Protein AF-A0A9E7THU2-F1 (afdb_monomer_lite)

Secondary structure (DSSP, 8-state):
--PPPPTTTSSS----GGGS-S-GGGGG---TT-------TTS---SPPPPPPTTTS-EEHHHHHHHHHHHHHHH-GGGGGS-GGGG-EEEESSB---SSPPEE-TT-EEEEESS--HHHHHHHHHH-TTEEEEEE--S--SEE-TTS-EE--EEEEE--EEEEEEEETTEEEEEEEETTTS------SS-HHHHHHHHHHHHH--SEEEETT-TTTHHHHHHHHHT-SEEEEEESBHHHHHHHHHHHHHHTTTTT--EEEE-S-HHHHHTS-B--TTS--EEEEEEEETTEEEEEEES-GGGHHHHS-GGGTTS-EEE---S-TT-HHHHHHHHHHHHHHHS-EEE--

InterPro domains:
  IPR029063 S-adenosyl-L-methionine-dependent methyltransferase superfamily [G3DSA:3.40.50.150] (182-323)
  IPR029063 S-adenosyl-L-methionine-dependent methyltransferase superfamily [SSF53335] (195-258)

Radius of gyration: 21.34 Å; chains: 1; bounding box: 50×46×57 Å

Foldseek 3Di:
DDQDQDPFFRHRLFAAPVPCDPDNQVQFDDDPQADDDDDDQQFQDDDDQDAARPVARWHFPLSLLNVLQVLLCVVPVVSNGGGSPQSADWQFAQFDDDPDGTTAHFLGTEGEHCSDDLVSQACSVVVRRRHQFYWNCPVDFAQQDPVRDHAFTDTSDHAQWGWYWDDADSDIAIQTARRRHAGDDHDDPHDVLLVVLLCVCVVAVAQEEEALQQQLNPNQVSNLLSPHAHYEAEHQFLRRLQRVLSRCVSHVVSSQWPDKAAPDHSVVSVVRRGADPPDDKDFGIWIDHPRHIYTGINHNSVCVLVVQDPVRLQEYEYEDQDPPVVPVVVVVVVQVVSCVSRVYHYDYD

Sequence (349 aa):
MDNISCPVCGGDCIRATDIIPDNPIKIFSPCSRCHADIRDKSLPPSGDVPQPCPGCGRRFIDDVMAHCHSIISEENGSFSAMPVSAVGMPLLSPGIFMLRPPFLGHDSVVLLSKAVSRHIAERIYSEVPEIKGVILDRGILPGIGPNGGAAGNELISGCDVRGDIFPVQKKKFIIYKQQSLCHIEYPKGSNPKIETVRKKILRNNPEIFVDAFCGCGTLGIAASLTGAENVILNDAWYSSAWWSAVNLYANRTLLGIDEVVFRSDLKKLSETPVMHHGDSSVVVAEAFGADRAVQVIHGDYRSLPGIIPDGKKTSPIAVFDVFDKENTARTDELIRWWDGETGGDSFIP

pLDDT: mean 91.85, std 7.46, range [45.91, 98.75]

Organism: NCBI:txid33865

Structure (mmCIF, N/CA/C/O backbone):
data_AF-A0A9E7THU2-F1
#
_entry.id   AF-A0A9E7THU2-F1
#
loop_
_atom_site.group_PDB
_atom_site.id
_atom_site.type_symbol
_atom_site.label_atom_id
_atom_site.label_alt_id
_atom_site.label_comp_id
_atom_site.label_asym_id
_atom_site.label_entity_id
_atom_site.label_seq_id
_atom_site.pdbx_PDB_ins_code
_atom_site.Cartn_x
_atom_site.Cartn_y
_atom_site.Cartn_z
_atom_site.occupancy
_atom_site.B_iso_or_equiv
_atom_site.auth_seq_id
_atom_site.auth_comp_id
_atom_site.auth_asym_id
_atom_site.auth_atom_id
_atom_site.pdbx_PDB_model_num
ATOM 1 N N . MET A 1 1 ? -14.981 -20.191 -0.774 1.00 45.91 1 MET A N 1
ATOM 2 C CA . MET A 1 1 ? -14.508 -18.875 -0.306 1.00 45.91 1 MET A CA 1
ATOM 3 C C . MET A 1 1 ? -14.467 -17.996 -1.529 1.00 45.91 1 MET A C 1
ATOM 5 O O . MET A 1 1 ? -13.656 -18.265 -2.406 1.00 45.91 1 MET A O 1
ATOM 9 N N . ASP A 1 2 ? -15.383 -17.040 -1.627 1.00 55.44 2 ASP A N 1
ATOM 10 C CA . ASP A 1 2 ? -15.451 -16.148 -2.783 1.00 55.44 2 ASP A CA 1
ATOM 11 C C . ASP A 1 2 ? -14.290 -15.165 -2.688 1.00 55.44 2 ASP A C 1
ATOM 13 O O . ASP A 1 2 ? -14.280 -14.308 -1.806 1.00 55.44 2 ASP A O 1
ATOM 17 N N . ASN A 1 3 ? -13.264 -15.350 -3.520 1.00 68.25 3 ASN A N 1
ATOM 18 C CA . ASN A 1 3 ? -12.136 -14.428 -3.608 1.00 68.25 3 ASN A CA 1
ATOM 19 C C . ASN A 1 3 ? -12.622 -13.076 -4.142 1.00 68.25 3 ASN A C 1
ATOM 21 O O . ASN A 1 3 ? -13.379 -13.021 -5.110 1.00 68.25 3 ASN A O 1
ATOM 25 N N . ILE A 1 4 ? -12.146 -11.981 -3.546 1.00 84.69 4 ILE A N 1
ATOM 26 C CA . ILE A 1 4 ? -12.335 -10.645 -4.118 1.00 84.69 4 ILE A CA 1
ATOM 27 C C . ILE A 1 4 ? -11.438 -10.532 -5.353 1.00 84.69 4 ILE A C 1
ATOM 29 O O . ILE A 1 4 ? -10.211 -10.579 -5.235 1.00 84.69 4 ILE A O 1
ATOM 33 N N . SER A 1 5 ? -12.041 -10.353 -6.530 1.00 91.00 5 SER A N 1
ATOM 34 C CA . SER A 1 5 ? -11.305 -10.023 -7.752 1.00 91.00 5 SER A CA 1
ATOM 35 C C . SER A 1 5 ? -10.612 -8.671 -7.600 1.00 91.00 5 SER A C 1
ATOM 37 O O . SER A 1 5 ? -11.201 -7.719 -7.083 1.00 91.00 5 SER A O 1
ATOM 39 N N . CYS A 1 6 ? -9.381 -8.555 -8.092 1.00 93.94 6 CYS A N 1
ATOM 40 C CA . CYS A 1 6 ? -8.651 -7.294 -8.099 1.00 93.94 6 CYS A CA 1
ATOM 41 C C . CYS A 1 6 ? -9.459 -6.211 -8.837 1.00 93.94 6 CYS A C 1
ATOM 43 O O . CYS A 1 6 ? -9.703 -6.372 -10.032 1.00 93.94 6 CYS A O 1
ATOM 45 N N . PRO A 1 7 ? -9.817 -5.083 -8.197 1.00 93.00 7 PRO A N 1
ATOM 46 C CA . PRO A 1 7 ? -10.609 -4.041 -8.853 1.00 93.00 7 PRO A CA 1
ATOM 47 C C . PRO A 1 7 ? -9.825 -3.284 -9.938 1.00 93.00 7 PRO A C 1
ATOM 49 O O . PRO A 1 7 ? -10.416 -2.525 -10.696 1.00 93.00 7 PRO A O 1
ATOM 52 N N . VAL A 1 8 ? -8.503 -3.483 -10.011 1.00 95.19 8 VAL A N 1
ATOM 53 C CA . VAL A 1 8 ? -7.619 -2.828 -10.984 1.00 95.19 8 VAL A CA 1
ATOM 54 C C . VAL A 1 8 ? -7.467 -3.657 -12.261 1.00 95.19 8 VAL A C 1
ATOM 56 O O . VAL A 1 8 ? -7.629 -3.128 -13.353 1.00 95.19 8 VAL A O 1
ATOM 59 N N . CYS A 1 9 ? -7.174 -4.958 -12.144 1.00 94.50 9 CYS A N 1
ATOM 60 C CA . CYS A 1 9 ? -6.899 -5.821 -13.304 1.00 94.50 9 CYS A CA 1
ATOM 61 C C . CYS A 1 9 ? -7.873 -6.992 -13.486 1.00 94.50 9 CYS A C 1
ATOM 63 O O . CYS A 1 9 ? -7.704 -7.785 -14.405 1.00 94.50 9 CYS A O 1
ATOM 65 N N . GLY A 1 10 ? -8.844 -7.166 -12.588 1.00 93.31 10 GLY A N 1
ATOM 66 C CA . GLY A 1 10 ? -9.786 -8.289 -12.598 1.00 93.31 10 GLY A CA 1
ATOM 67 C C . GLY A 1 10 ? -9.211 -9.642 -12.155 1.00 93.31 10 GLY A C 1
ATOM 68 O O . GLY A 1 10 ? -9.977 -10.584 -11.994 1.00 93.31 10 GLY A O 1
ATOM 69 N N . GLY A 1 11 ? -7.895 -9.759 -11.937 1.00 91.31 11 GLY A N 1
ATOM 70 C CA . GLY A 1 11 ? -7.236 -11.014 -11.541 1.00 91.31 11 GLY A CA 1
ATOM 71 C C . GLY A 1 11 ? -7.143 -11.260 -10.026 1.00 91.31 11 GLY A C 1
ATOM 72 O O . GLY A 1 11 ? -7.681 -10.510 -9.215 1.00 91.31 11 GLY A O 1
ATOM 73 N N . ASP A 1 12 ? -6.355 -12.261 -9.624 1.00 90.38 12 ASP A N 1
ATOM 74 C CA . ASP A 1 12 ? -6.238 -12.738 -8.229 1.00 90.38 12 ASP A CA 1
ATOM 75 C C . ASP A 1 12 ? -5.104 -12.062 -7.428 1.00 90.38 12 ASP A C 1
ATOM 77 O O . ASP A 1 12 ? -4.291 -12.713 -6.756 1.00 90.38 12 ASP A O 1
ATOM 81 N N . CYS A 1 13 ? -5.002 -10.732 -7.530 1.00 91.00 13 CYS A N 1
ATOM 82 C CA . CYS A 1 13 ? -3.949 -9.963 -6.848 1.00 91.00 13 CYS A CA 1
ATOM 83 C C . CYS A 1 13 ? -4.136 -9.889 -5.328 1.00 91.00 13 CYS A C 1
ATOM 85 O O . CYS A 1 13 ? -3.152 -9.703 -4.611 1.00 91.00 13 CYS A O 1
ATOM 87 N N . ILE A 1 14 ? -5.379 -9.995 -4.857 1.00 91.81 14 ILE A N 1
ATOM 88 C CA . ILE A 1 14 ? -5.748 -9.940 -3.443 1.00 91.81 14 ILE A CA 1
ATOM 89 C C . ILE A 1 14 ? -5.921 -11.375 -2.968 1.00 91.81 14 ILE A C 1
ATOM 91 O O . ILE A 1 14 ? -6.694 -12.139 -3.540 1.00 91.81 14 ILE A O 1
ATOM 95 N N . ARG A 1 15 ? -5.189 -11.755 -1.927 1.00 86.25 15 ARG A N 1
ATOM 96 C CA . ARG A 1 15 ? -5.216 -13.105 -1.372 1.00 86.25 15 ARG A CA 1
ATOM 97 C C . ARG A 1 15 ? -5.320 -13.032 0.144 1.00 86.25 15 ARG A C 1
ATOM 99 O O . ARG A 1 15 ? -4.870 -12.066 0.759 1.00 86.25 15 ARG A O 1
ATOM 106 N N . ALA A 1 16 ? -5.941 -14.042 0.738 1.00 83.19 16 ALA A N 1
ATOM 107 C CA . ALA A 1 16 ? -6.045 -14.136 2.185 1.00 83.19 16 ALA A CA 1
ATOM 108 C C . ALA A 1 16 ? -4.668 -14.400 2.823 1.00 83.19 16 ALA A C 1
ATOM 110 O O . ALA A 1 16 ? -3.725 -14.839 2.169 1.00 83.19 16 ALA A O 1
ATOM 111 N N . THR A 1 17 ? -4.511 -14.077 4.101 1.00 80.19 17 THR A N 1
ATOM 112 C CA . THR A 1 17 ? -3.212 -14.164 4.786 1.00 80.19 17 THR A CA 1
ATOM 113 C C . THR A 1 17 ? -2.686 -15.566 5.041 1.00 80.19 17 THR A C 1
ATOM 115 O O . THR A 1 17 ? -1.494 -15.724 5.300 1.00 80.19 17 THR A O 1
ATOM 118 N N . ASP A 1 18 ? -3.536 -16.579 4.942 1.00 73.31 18 ASP A N 1
ATOM 119 C CA . ASP A 1 18 ? -3.180 -17.995 5.029 1.00 73.31 18 ASP A CA 1
ATOM 120 C C . ASP A 1 18 ? -2.165 -18.429 3.959 1.00 73.31 18 ASP A C 1
ATOM 122 O O . ASP A 1 18 ? -1.444 -19.407 4.149 1.00 73.31 18 ASP A O 1
ATOM 126 N N . ILE A 1 19 ? -2.041 -17.668 2.869 1.00 73.75 19 ILE A N 1
ATOM 127 C CA . ILE A 1 19 ? -1.053 -17.917 1.816 1.00 73.75 19 ILE A CA 1
ATOM 128 C C . ILE A 1 19 ? 0.302 -17.230 2.048 1.00 73.75 19 ILE A C 1
ATOM 130 O O . ILE A 1 19 ? 1.223 -17.427 1.250 1.00 73.75 19 ILE A O 1
ATOM 134 N N . ILE A 1 20 ? 0.451 -16.405 3.095 1.00 80.44 20 ILE A N 1
ATOM 135 C CA . ILE A 1 20 ? 1.745 -15.790 3.415 1.00 80.44 20 ILE A CA 1
ATOM 136 C C . ILE A 1 20 ? 2.677 -16.898 3.917 1.00 80.44 20 ILE A C 1
ATOM 138 O O . ILE A 1 20 ? 2.416 -17.482 4.969 1.00 80.44 20 ILE A O 1
ATOM 142 N N . PRO A 1 21 ? 3.796 -17.181 3.230 1.00 82.62 21 PRO A N 1
ATOM 143 C CA . PRO A 1 21 ? 4.702 -18.229 3.673 1.00 82.62 21 PRO A CA 1
ATOM 144 C C . PRO A 1 21 ? 5.367 -17.849 5.001 1.00 82.62 21 PRO A C 1
ATOM 146 O O . PRO A 1 21 ? 5.664 -16.678 5.255 1.00 82.62 21 PRO A O 1
ATOM 149 N N . ASP A 1 22 ? 5.717 -18.854 5.807 1.00 85.00 22 ASP A N 1
ATOM 150 C CA . ASP A 1 22 ? 6.419 -18.663 7.086 1.00 85.00 22 ASP A CA 1
ATOM 151 C C . ASP A 1 22 ? 7.675 -17.800 6.947 1.00 85.00 22 ASP A C 1
ATOM 153 O O . ASP A 1 22 ? 7.985 -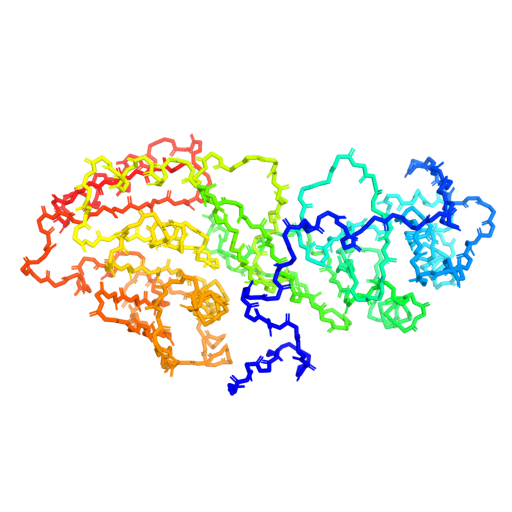16.986 7.821 1.00 85.00 22 ASP A O 1
ATOM 157 N N . ASN A 1 23 ? 8.380 -17.938 5.824 1.00 88.00 23 ASN A N 1
ATOM 158 C CA . ASN A 1 23 ? 9.508 -17.093 5.467 1.00 88.00 23 ASN A CA 1
ATOM 159 C C . ASN A 1 23 ? 9.249 -16.363 4.133 1.00 88.00 23 ASN A C 1
ATOM 161 O O . ASN A 1 23 ? 9.628 -16.882 3.078 1.00 88.00 23 ASN A O 1
ATOM 165 N N . PRO A 1 24 ? 8.663 -15.149 4.167 1.00 88.62 24 PRO A N 1
ATOM 166 C CA . PRO A 1 24 ? 8.381 -14.347 2.974 1.00 88.62 24 PRO A CA 1
ATOM 167 C C . PRO A 1 24 ? 9.620 -13.998 2.145 1.00 88.62 24 PRO A C 1
ATOM 169 O O . PRO A 1 24 ? 9.528 -13.877 0.929 1.00 88.62 24 PRO A O 1
ATOM 172 N N . ILE A 1 25 ? 10.806 -13.935 2.757 1.00 88.88 25 ILE A N 1
ATOM 173 C CA . ILE A 1 25 ? 12.063 -13.635 2.049 1.00 88.88 25 ILE A CA 1
ATOM 174 C C . ILE A 1 25 ? 12.380 -14.714 0.992 1.00 88.88 25 ILE A C 1
ATOM 176 O O . ILE A 1 25 ? 13.033 -14.436 -0.018 1.00 88.88 25 ILE A O 1
ATOM 180 N N . LYS A 1 26 ? 11.871 -15.946 1.157 1.00 91.19 26 LYS A N 1
ATOM 181 C CA . LYS A 1 26 ? 12.043 -17.030 0.171 1.00 91.19 26 LYS A CA 1
ATOM 182 C C . LYS A 1 26 ? 11.367 -16.756 -1.175 1.00 91.19 26 LYS A C 1
ATOM 184 O O . LYS A 1 26 ? 11.795 -17.330 -2.180 1.00 91.19 26 LYS A O 1
ATOM 189 N N . ILE A 1 27 ? 10.374 -15.863 -1.213 1.00 92.06 27 ILE A N 1
ATOM 190 C CA . ILE A 1 27 ? 9.712 -15.429 -2.454 1.00 92.06 27 ILE A CA 1
ATOM 191 C C . ILE A 1 27 ? 10.747 -14.844 -3.425 1.00 92.06 27 ILE A C 1
ATOM 193 O O . ILE A 1 27 ? 10.713 -15.155 -4.611 1.00 92.06 27 ILE A O 1
ATOM 197 N N . PHE A 1 28 ? 11.727 -14.109 -2.895 1.00 95.12 28 PHE A N 1
ATOM 198 C CA . PHE A 1 28 ? 12.763 -13.417 -3.666 1.00 95.12 28 PHE A CA 1
ATOM 199 C C . PHE A 1 28 ? 14.148 -14.070 -3.598 1.00 95.12 28 PHE A C 1
ATOM 201 O O . PHE A 1 28 ? 15.148 -13.475 -4.002 1.00 95.12 28 PHE A O 1
ATOM 208 N N . SER A 1 29 ? 14.246 -15.270 -3.026 1.00 94.25 29 SER A N 1
ATOM 209 C CA . SER A 1 29 ? 15.539 -15.932 -2.847 1.00 94.25 29 SER A CA 1
ATOM 210 C C . SER A 1 29 ? 16.034 -16.574 -4.151 1.00 94.25 29 SER A C 1
ATOM 212 O O . SER A 1 29 ? 15.226 -17.114 -4.911 1.00 94.25 29 SER A O 1
ATOM 214 N N . PRO A 1 30 ? 17.348 -16.571 -4.419 1.00 9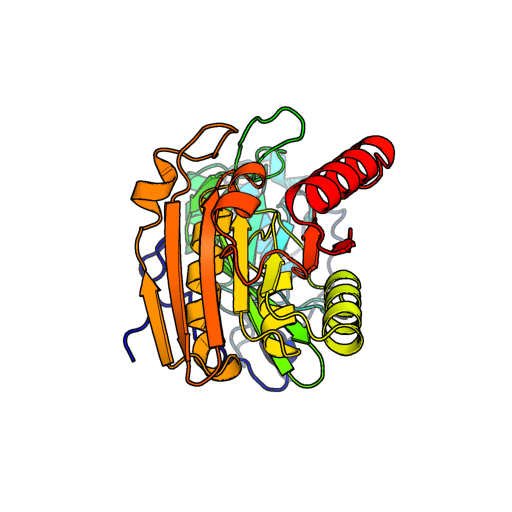5.75 30 PRO A N 1
ATOM 215 C CA . PRO A 1 30 ? 17.908 -17.317 -5.540 1.00 95.75 30 PRO A CA 1
ATOM 216 C C . PRO A 1 30 ? 17.778 -18.832 -5.337 1.00 95.75 30 PRO A C 1
ATOM 218 O O . PRO A 1 30 ? 17.762 -19.321 -4.205 1.00 95.75 30 PRO A O 1
ATOM 221 N N . CYS A 1 31 ? 17.750 -19.583 -6.439 1.00 95.69 31 CYS A N 1
ATOM 222 C CA . CYS A 1 31 ? 18.082 -21.009 -6.420 1.00 95.69 31 CYS A CA 1
ATOM 223 C C . CYS A 1 31 ? 19.597 -21.203 -6.618 1.00 95.69 31 CYS A C 1
ATOM 225 O O . CYS A 1 31 ? 20.319 -20.249 -6.897 1.00 95.69 31 CYS A O 1
ATOM 227 N N . SER A 1 32 ? 20.091 -22.439 -6.534 1.00 95.62 32 SER A N 1
ATOM 228 C CA . SER A 1 32 ? 21.519 -22.750 -6.724 1.00 95.62 32 SER A CA 1
ATOM 229 C C . SER A 1 32 ? 22.065 -22.437 -8.125 1.00 95.62 32 SER A C 1
ATOM 231 O O . SER A 1 32 ? 23.276 -22.413 -8.306 1.00 95.62 32 SER A O 1
ATOM 233 N N . ARG A 1 33 ? 21.186 -22.206 -9.110 1.00 95.75 33 ARG A N 1
ATOM 234 C CA . ARG A 1 33 ? 21.525 -21.862 -10.504 1.00 95.75 33 ARG A CA 1
ATOM 235 C C . ARG A 1 33 ? 21.324 -20.378 -10.828 1.00 95.75 33 ARG A C 1
ATOM 237 O O . ARG A 1 33 ? 21.415 -19.987 -11.988 1.00 95.75 33 ARG A O 1
ATOM 244 N N . CYS A 1 34 ? 20.943 -19.569 -9.844 1.00 95.94 34 CYS A N 1
ATOM 245 C CA . CYS A 1 34 ? 20.807 -18.131 -10.026 1.00 95.94 34 CYS A CA 1
ATOM 246 C C . CYS A 1 34 ? 22.185 -17.469 -9.966 1.00 95.94 34 CYS A C 1
ATOM 248 O O . CYS A 1 34 ? 22.975 -17.763 -9.070 1.00 95.94 34 CYS A O 1
ATOM 250 N N . HIS A 1 35 ? 22.424 -16.528 -10.873 1.00 90.19 35 HIS A N 1
ATOM 251 C CA . HIS A 1 35 ? 23.624 -15.699 -10.906 1.00 90.19 35 HIS A CA 1
ATOM 252 C C . HIS A 1 35 ? 23.212 -14.234 -10.761 1.00 90.19 35 HIS A C 1
ATOM 254 O O . HIS A 1 35 ? 22.182 -13.835 -11.300 1.00 90.19 35 HIS A O 1
ATOM 260 N N . ALA A 1 36 ? 23.968 -13.471 -9.973 1.00 90.50 36 ALA A N 1
ATOM 261 C CA . ALA A 1 36 ? 23.762 -12.040 -9.794 1.00 90.50 36 ALA A CA 1
ATOM 262 C C . ALA A 1 36 ? 25.028 -11.310 -10.215 1.00 90.50 36 ALA A C 1
ATOM 264 O O . ALA A 1 36 ? 26.062 -11.468 -9.564 1.00 90.50 36 ALA A O 1
ATOM 265 N N . ASP A 1 37 ? 24.896 -10.472 -11.235 1.00 85.44 37 ASP A N 1
ATOM 266 C CA . ASP A 1 37 ? 25.910 -9.499 -11.601 1.00 85.44 37 ASP A CA 1
ATOM 267 C C . ASP A 1 37 ? 25.457 -8.136 -11.079 1.00 85.44 37 ASP A C 1
ATOM 269 O O . ASP A 1 37 ? 24.472 -7.557 -11.536 1.00 85.44 37 ASP A O 1
ATOM 273 N N . ILE A 1 38 ? 26.142 -7.649 -10.041 1.00 90.12 38 ILE A N 1
ATOM 274 C CA . ILE A 1 38 ? 25.840 -6.343 -9.451 1.00 90.12 38 ILE A CA 1
ATOM 275 C C . ILE A 1 38 ? 26.261 -5.271 -10.449 1.00 90.12 38 ILE A C 1
ATOM 277 O O . ILE A 1 38 ? 27.438 -5.176 -10.802 1.00 90.12 38 ILE A O 1
ATOM 281 N N . ARG A 1 39 ? 25.302 -4.450 -10.881 1.00 89.94 39 ARG A N 1
ATOM 282 C CA . ARG A 1 39 ? 25.546 -3.369 -11.839 1.00 89.94 39 ARG A CA 1
ATOM 283 C C . ARG A 1 39 ? 25.754 -2.055 -11.097 1.00 89.94 39 ARG A C 1
ATOM 285 O O . ARG A 1 39 ? 25.085 -1.778 -10.099 1.00 89.94 39 ARG A O 1
ATOM 292 N N . ASP A 1 40 ? 26.651 -1.214 -11.607 1.00 91.88 40 ASP A N 1
ATOM 293 C CA . ASP A 1 40 ? 26.749 0.166 -11.138 1.00 91.88 40 ASP A CA 1
ATOM 294 C C . ASP A 1 40 ? 25.529 0.959 -11.626 1.00 91.88 40 ASP A C 1
ATOM 296 O O . ASP A 1 40 ? 25.385 1.274 -12.805 1.00 91.88 40 ASP A O 1
ATOM 300 N N . LYS A 1 41 ? 24.631 1.284 -10.693 1.00 91.31 41 LYS A N 1
ATOM 301 C CA . LYS A 1 41 ? 23.347 1.952 -10.967 1.00 91.31 41 LYS A CA 1
ATOM 302 C C . LYS A 1 41 ? 23.501 3.416 -11.367 1.00 91.31 41 LYS A C 1
ATOM 304 O O . LYS A 1 41 ? 22.502 4.039 -11.739 1.00 91.31 41 LYS A O 1
ATOM 309 N N . SER A 1 42 ? 24.711 3.963 -11.244 1.00 94.81 42 SER A N 1
ATOM 310 C CA . SER A 1 42 ? 25.071 5.317 -11.666 1.00 94.81 42 SER A CA 1
ATOM 311 C C . SER A 1 42 ? 25.556 5.391 -13.115 1.00 94.81 42 SER A C 1
ATOM 313 O O . SER A 1 42 ? 25.745 6.489 -13.633 1.00 94.81 42 SER A O 1
ATOM 315 N N . LEU A 1 43 ? 25.703 4.244 -13.784 1.00 95.00 43 LEU A N 1
ATOM 316 C CA . LEU A 1 43 ? 26.120 4.146 -15.178 1.00 95.00 43 LEU A CA 1
ATOM 317 C C . LEU A 1 43 ? 24.999 3.549 -16.044 1.00 95.00 43 LEU A C 1
ATOM 319 O O . LEU A 1 43 ? 24.107 2.868 -15.518 1.00 95.00 43 LEU A O 1
ATOM 323 N N . PRO A 1 44 ? 25.010 3.802 -17.365 1.00 94.50 44 PRO A N 1
ATOM 324 C CA . PRO A 1 44 ? 24.208 3.031 -18.306 1.00 94.50 44 PRO A CA 1
ATOM 325 C C . PRO A 1 44 ? 24.528 1.534 -18.199 1.00 94.50 44 PRO A C 1
ATOM 327 O O . PRO A 1 44 ? 25.676 1.174 -17.905 1.00 94.50 44 PRO A O 1
ATOM 330 N N . PRO A 1 45 ? 23.551 0.642 -18.433 1.00 92.56 45 PRO A N 1
ATOM 331 C CA . PRO A 1 45 ? 23.814 -0.788 -18.420 1.00 92.56 45 PRO A CA 1
ATOM 332 C C . PRO A 1 45 ? 24.800 -1.156 -19.536 1.00 92.56 45 PRO A C 1
ATOM 334 O O . PRO A 1 45 ? 24.695 -0.682 -20.665 1.00 92.56 45 PRO A O 1
ATOM 337 N N . SER A 1 46 ? 25.763 -2.018 -19.215 1.00 86.62 46 SER A N 1
ATOM 338 C CA . SER A 1 46 ? 26.703 -2.598 -20.174 1.00 86.62 46 SER A CA 1
ATOM 339 C C . SER A 1 46 ? 26.453 -4.095 -20.354 1.00 86.62 46 SER A C 1
ATOM 341 O O . SER A 1 46 ? 26.021 -4.785 -19.427 1.00 86.62 46 SER A O 1
ATOM 343 N N . GLY A 1 47 ? 26.747 -4.601 -21.552 1.00 84.44 47 GLY A N 1
ATOM 344 C CA . GLY A 1 47 ? 26.517 -6.000 -21.912 1.00 84.44 47 GLY A CA 1
ATOM 345 C C . GLY A 1 47 ? 25.039 -6.354 -22.090 1.00 84.44 47 GLY A C 1
ATOM 346 O O . GLY A 1 47 ? 24.151 -5.521 -21.910 1.00 84.44 47 GLY A O 1
ATOM 347 N N . ASP A 1 48 ? 24.794 -7.609 -22.451 1.00 85.25 48 ASP A N 1
ATOM 348 C CA . ASP A 1 48 ? 23.444 -8.104 -22.704 1.00 85.25 48 ASP A CA 1
ATOM 349 C C . ASP A 1 48 ? 22.655 -8.293 -21.403 1.00 85.25 48 ASP A C 1
ATOM 351 O O . ASP A 1 48 ? 23.212 -8.537 -20.326 1.00 85.25 48 ASP A O 1
ATOM 355 N N . VAL A 1 49 ? 21.329 -8.209 -21.518 1.00 85.62 49 VAL A N 1
ATOM 356 C CA . VAL A 1 49 ? 20.399 -8.537 -20.436 1.00 85.62 49 VAL A CA 1
ATOM 357 C C . VAL A 1 49 ? 20.303 -10.063 -20.321 1.00 85.62 49 VAL A C 1
ATOM 359 O O . VAL A 1 49 ? 19.851 -10.721 -21.265 1.00 85.62 49 VAL A O 1
ATOM 362 N N . PRO A 1 50 ? 20.681 -10.662 -19.177 1.00 87.12 50 PRO A N 1
ATOM 363 C CA . PRO A 1 50 ? 20.592 -12.102 -18.994 1.00 87.12 50 PRO A CA 1
ATOM 364 C C . PRO A 1 50 ? 19.156 -12.628 -19.100 1.00 87.12 50 PRO A C 1
ATOM 366 O O . PRO A 1 50 ? 18.187 -12.028 -18.616 1.00 87.12 50 PRO A O 1
ATOM 369 N N . GLN A 1 51 ? 19.019 -13.821 -19.676 1.00 90.94 51 GLN A N 1
ATOM 370 C CA . GLN A 1 51 ? 17.760 -14.561 -19.645 1.00 90.94 51 GLN A CA 1
ATOM 371 C C . GLN A 1 51 ? 17.405 -14.975 -18.203 1.00 90.94 51 GLN A C 1
ATOM 373 O O . GLN A 1 51 ? 18.307 -15.139 -17.374 1.00 90.94 51 GLN A O 1
ATOM 378 N N . PRO A 1 52 ? 16.111 -15.160 -17.874 1.00 94.06 52 PRO A N 1
ATOM 379 C CA . PRO A 1 52 ? 15.711 -15.634 -16.553 1.00 94.06 52 PRO A CA 1
ATOM 380 C C . PRO A 1 52 ? 16.379 -16.969 -16.202 1.00 94.06 52 PRO A C 1
ATOM 382 O O . PRO A 1 52 ? 16.666 -17.792 -17.074 1.00 94.06 52 PRO A O 1
ATOM 385 N N . CYS A 1 53 ? 16.619 -17.209 -14.909 1.00 95.81 53 CYS A N 1
ATOM 386 C CA . CYS A 1 53 ? 17.300 -18.416 -14.453 1.00 95.81 53 CYS A CA 1
ATOM 387 C C . CYS A 1 53 ? 16.573 -19.681 -14.951 1.00 95.81 53 CYS A C 1
ATOM 389 O O . CYS A 1 53 ? 15.407 -19.880 -14.608 1.00 95.81 53 CYS A O 1
ATOM 391 N N . PRO A 1 54 ? 17.249 -20.616 -15.643 1.00 93.69 54 PRO A N 1
ATOM 392 C CA . PRO A 1 54 ? 16.605 -21.818 -16.180 1.00 93.69 54 PRO A CA 1
ATOM 393 C C . PRO A 1 54 ? 16.138 -22.802 -15.094 1.00 93.69 54 PRO A C 1
ATOM 395 O O . PRO A 1 54 ? 15.441 -23.765 -15.393 1.00 93.69 54 PRO A O 1
ATOM 398 N N . GLY A 1 55 ? 16.568 -22.618 -13.839 1.00 94.94 55 GLY A N 1
ATOM 399 C CA . GLY A 1 55 ? 16.154 -23.456 -12.713 1.00 94.94 55 GLY A CA 1
ATOM 400 C C . GLY A 1 55 ? 14.854 -23.009 -12.044 1.00 94.94 55 GLY A C 1
ATOM 401 O O . GLY A 1 55 ? 14.090 -23.857 -11.596 1.00 94.94 55 GLY A O 1
ATOM 402 N N . CYS A 1 56 ? 14.608 -21.701 -11.943 1.00 95.12 56 CYS A N 1
ATOM 403 C CA . CYS A 1 56 ? 13.467 -21.164 -11.189 1.00 95.12 56 CYS A CA 1
ATOM 404 C C . CYS A 1 56 ? 12.710 -20.026 -11.888 1.00 95.12 56 CYS A C 1
ATOM 406 O O . CYS A 1 56 ? 11.769 -19.491 -11.308 1.00 95.12 56 CYS A O 1
ATOM 408 N N . GLY A 1 57 ? 13.129 -19.624 -13.089 1.00 95.25 57 GLY A N 1
ATOM 409 C CA . GLY A 1 57 ? 12.526 -18.539 -13.863 1.00 95.25 57 GLY A CA 1
ATOM 410 C C . GLY A 1 57 ? 12.752 -17.137 -13.294 1.00 95.25 57 GLY A C 1
ATOM 411 O O . GLY A 1 57 ? 12.131 -16.200 -13.777 1.00 95.25 57 GLY A O 1
ATOM 412 N N . ARG A 1 58 ? 13.599 -16.971 -12.266 1.00 96.94 58 ARG A N 1
ATOM 413 C CA . ARG A 1 58 ? 13.853 -15.665 -11.632 1.00 96.94 58 ARG A CA 1
ATOM 414 C C . ARG A 1 58 ? 15.063 -14.953 -12.227 1.00 96.94 58 ARG A C 1
ATOM 416 O O . ARG A 1 58 ? 16.044 -15.613 -12.577 1.00 96.94 58 ARG A O 1
ATOM 423 N N . ARG A 1 59 ? 15.040 -13.621 -12.236 1.00 96.50 59 ARG A N 1
ATOM 424 C CA . ARG A 1 59 ? 16.153 -12.759 -12.667 1.00 96.50 59 ARG A CA 1
ATOM 425 C C . ARG A 1 59 ? 16.602 -11.831 -11.536 1.00 96.50 59 ARG A C 1
ATOM 427 O O . ARG A 1 59 ? 15.807 -11.462 -10.675 1.00 96.50 59 ARG A O 1
ATOM 434 N N . PHE A 1 60 ? 17.885 -11.482 -11.490 1.00 96.81 60 PHE A N 1
ATOM 435 C CA . PHE A 1 60 ? 18.394 -10.510 -10.525 1.00 96.81 60 PHE A CA 1
ATOM 436 C C . PHE A 1 60 ? 17.806 -9.114 -10.795 1.00 96.81 60 PHE A C 1
ATOM 438 O O . PHE A 1 60 ? 17.636 -8.728 -11.949 1.00 96.81 60 PHE A O 1
ATOM 445 N N . ILE A 1 61 ? 17.481 -8.352 -9.744 1.00 96.62 61 ILE A N 1
ATOM 446 C CA . ILE A 1 61 ? 16.792 -7.056 -9.890 1.00 96.62 61 ILE A CA 1
ATOM 447 C C . ILE A 1 61 ? 17.517 -6.067 -10.806 1.00 96.62 61 ILE A C 1
ATOM 449 O O . ILE A 1 61 ? 16.865 -5.375 -11.582 1.00 96.62 61 ILE A O 1
ATOM 453 N N . ASP A 1 62 ? 18.846 -6.015 -10.758 1.00 95.50 62 ASP A N 1
ATOM 454 C CA . ASP A 1 62 ? 19.604 -5.065 -11.572 1.00 95.50 62 ASP A CA 1
ATOM 455 C C . ASP A 1 62 ? 19.498 -5.408 -13.068 1.00 95.50 62 ASP A C 1
ATOM 457 O O . ASP A 1 62 ? 19.436 -4.504 -13.898 1.00 95.50 62 ASP A O 1
ATOM 461 N N . ASP A 1 63 ? 19.386 -6.694 -13.414 1.00 95.94 63 ASP A N 1
ATOM 462 C CA . ASP A 1 63 ? 19.166 -7.142 -14.791 1.00 95.94 63 ASP A CA 1
ATOM 463 C C . ASP A 1 63 ? 17.729 -6.884 -15.262 1.00 95.94 63 ASP A C 1
ATOM 465 O O . ASP A 1 63 ? 17.518 -6.547 -16.423 1.00 95.94 63 ASP A O 1
ATOM 469 N N . VAL A 1 64 ? 16.734 -6.989 -14.371 1.00 97.50 64 VAL A N 1
ATOM 470 C CA . VAL A 1 64 ? 15.351 -6.576 -14.681 1.00 97.50 64 VAL A CA 1
ATOM 471 C C . VAL A 1 64 ? 15.310 -5.083 -15.005 1.00 97.50 64 VAL A C 1
ATOM 473 O O . VAL A 1 64 ? 14.724 -4.682 -16.007 1.00 97.50 64 VAL A O 1
ATOM 476 N N . MET A 1 65 ? 15.985 -4.257 -14.203 1.00 97.81 65 MET A N 1
ATOM 477 C CA . MET A 1 65 ? 16.058 -2.817 -14.455 1.00 97.81 65 MET A CA 1
ATOM 478 C C . MET A 1 65 ? 16.856 -2.488 -15.724 1.00 97.81 65 MET A C 1
ATOM 480 O O . MET A 1 65 ? 16.473 -1.572 -16.448 1.00 97.81 65 MET A O 1
ATOM 484 N N . ALA A 1 66 ? 17.917 -3.242 -16.037 1.00 96.62 66 ALA A N 1
ATOM 485 C CA . ALA A 1 66 ? 18.642 -3.115 -17.302 1.00 96.62 66 ALA A CA 1
ATOM 486 C C . ALA A 1 66 ? 17.767 -3.482 -18.518 1.00 96.62 66 ALA A C 1
ATOM 488 O O . ALA A 1 66 ? 17.854 -2.813 -19.543 1.00 96.62 66 ALA A O 1
ATOM 489 N N . HIS A 1 67 ? 16.878 -4.475 -18.394 1.00 97.50 67 HIS A N 1
ATOM 490 C CA . HIS A 1 67 ? 15.907 -4.810 -19.442 1.00 97.50 67 HIS A CA 1
ATOM 491 C C . HIS A 1 67 ? 14.899 -3.682 -19.681 1.00 97.50 67 HIS A C 1
ATOM 493 O O . HIS A 1 67 ? 14.640 -3.292 -20.814 1.00 97.50 67 HIS A O 1
ATOM 499 N N . CYS A 1 68 ? 14.366 -3.092 -18.610 1.00 98.12 68 CYS A N 1
ATOM 500 C CA . CYS A 1 68 ? 13.514 -1.913 -18.741 1.00 98.12 68 CYS A CA 1
ATOM 501 C C . CYS A 1 68 ? 14.274 -0.741 -19.388 1.00 98.12 68 CYS A C 1
ATOM 503 O O . CYS A 1 68 ? 13.710 -0.025 -20.212 1.00 98.12 68 CYS A O 1
ATOM 505 N N . HIS A 1 69 ? 15.553 -0.546 -19.040 1.00 97.75 69 HIS A N 1
ATOM 506 C CA . HIS A 1 69 ? 16.402 0.489 -19.642 1.00 97.75 69 HIS A CA 1
ATOM 507 C C . HIS A 1 69 ? 16.572 0.300 -21.153 1.00 97.75 69 HIS A C 1
ATOM 509 O O . HIS A 1 69 ? 16.448 1.285 -21.885 1.00 97.75 69 HIS A O 1
ATOM 515 N N . SER A 1 70 ? 16.804 -0.930 -21.629 1.00 97.00 70 SER A N 1
ATOM 516 C CA . SER A 1 70 ? 16.970 -1.194 -23.064 1.00 97.00 70 SER A CA 1
ATOM 517 C C . SER A 1 70 ? 15.707 -0.843 -23.848 1.00 97.00 70 SER A C 1
ATOM 519 O O . SER A 1 70 ? 15.798 -0.111 -24.829 1.00 97.00 70 SER A O 1
ATOM 521 N N . ILE A 1 71 ? 14.527 -1.232 -23.349 1.00 97.88 71 ILE A N 1
ATOM 522 C CA . ILE A 1 71 ? 13.236 -0.894 -23.971 1.00 97.88 71 ILE A CA 1
ATOM 523 C C . ILE A 1 71 ? 13.032 0.628 -24.033 1.00 97.88 71 ILE A C 1
ATOM 525 O O . ILE A 1 71 ? 12.649 1.162 -25.072 1.00 97.88 71 ILE A O 1
ATOM 529 N N . ILE A 1 72 ? 13.323 1.359 -22.947 1.00 97.75 72 ILE A N 1
ATOM 530 C CA . ILE A 1 72 ? 13.211 2.830 -22.947 1.00 97.75 72 ILE A CA 1
ATOM 531 C C . ILE A 1 72 ? 14.201 3.446 -23.948 1.00 97.75 72 ILE A C 1
ATOM 533 O O . ILE A 1 72 ? 13.854 4.396 -24.644 1.00 97.75 72 ILE A O 1
ATOM 537 N N . SER A 1 73 ? 15.422 2.916 -24.032 1.00 96.81 73 SER A N 1
ATOM 538 C CA . SER A 1 73 ? 16.475 3.423 -24.920 1.00 96.81 73 SER A CA 1
ATOM 539 C C . SER A 1 73 ? 16.180 3.188 -26.400 1.00 96.81 73 SER A C 1
ATOM 541 O O . SER A 1 73 ? 16.516 4.036 -27.224 1.00 96.81 73 SER A O 1
ATOM 543 N N . GLU A 1 74 ? 15.548 2.066 -26.742 1.00 96.44 74 GLU A N 1
ATOM 544 C CA . GLU A 1 74 ? 15.096 1.769 -28.105 1.00 96.44 74 GLU A CA 1
ATOM 545 C C . GLU A 1 74 ? 14.052 2.786 -28.589 1.00 96.44 74 GLU A C 1
ATOM 547 O O . GLU A 1 74 ? 14.140 3.272 -29.715 1.00 96.44 74 GLU A O 1
ATOM 552 N N . GLU A 1 75 ? 13.108 3.156 -27.720 1.00 95.31 75 GLU A N 1
ATOM 553 C CA . GLU A 1 75 ? 12.040 4.122 -28.022 1.00 95.31 75 GLU A CA 1
ATOM 554 C C . GLU A 1 75 ? 12.495 5.586 -27.881 1.00 95.31 75 GLU A C 1
ATOM 556 O O . GLU A 1 75 ? 11.954 6.496 -28.510 1.00 95.31 75 GLU A O 1
ATOM 561 N N . ASN A 1 76 ? 13.509 5.834 -27.050 1.00 94.12 76 ASN A N 1
ATOM 562 C CA . ASN A 1 76 ? 14.107 7.142 -26.826 1.00 94.12 76 ASN A CA 1
ATOM 563 C C . ASN A 1 76 ? 15.636 7.030 -26.803 1.00 94.12 76 ASN A C 1
ATOM 565 O O . ASN A 1 76 ? 16.245 6.901 -25.741 1.00 94.12 76 ASN A O 1
ATOM 569 N N . GLY A 1 77 ? 16.272 7.181 -27.968 1.00 91.69 77 GLY A N 1
ATOM 570 C CA . GLY A 1 77 ? 17.727 7.040 -28.109 1.00 91.69 77 GLY A CA 1
ATOM 571 C C . GLY A 1 77 ? 18.565 7.921 -27.169 1.00 91.69 77 GLY A C 1
ATOM 572 O O . GLY A 1 77 ? 19.668 7.527 -26.788 1.00 91.69 77 GLY A O 1
ATOM 573 N N . SER A 1 78 ? 18.048 9.075 -26.721 1.00 94.00 78 SER A N 1
ATOM 574 C CA . SER A 1 78 ? 18.738 9.924 -25.731 1.00 94.00 78 SER A CA 1
ATOM 575 C C . SER A 1 78 ? 18.841 9.281 -24.340 1.00 94.00 78 SER A C 1
ATOM 577 O O . SER A 1 78 ? 19.759 9.592 -23.582 1.00 94.00 78 SER A O 1
ATOM 579 N N . PHE A 1 79 ? 17.948 8.341 -24.017 1.00 96.25 79 PHE A N 1
ATOM 580 C CA . PHE A 1 79 ? 17.950 7.607 -22.755 1.00 96.25 79 PHE A CA 1
ATOM 581 C C . PHE A 1 79 ? 19.090 6.581 -22.658 1.00 96.25 79 PHE A C 1
ATOM 583 O O . PHE A 1 79 ? 19.478 6.209 -21.554 1.00 96.25 79 PHE A O 1
ATOM 590 N N . SER A 1 80 ? 19.700 6.191 -23.783 1.00 94.56 80 SER A N 1
ATOM 591 C CA . SER A 1 80 ? 20.820 5.234 -23.804 1.00 94.56 80 SER A CA 1
ATOM 592 C C . SER A 1 80 ? 22.024 5.665 -22.952 1.00 94.56 80 SER A C 1
ATOM 594 O O . SER A 1 80 ? 22.728 4.818 -22.408 1.00 94.56 80 SER A O 1
ATOM 596 N N . ALA A 1 81 ? 22.238 6.974 -22.782 1.00 95.81 81 ALA A N 1
ATOM 597 C CA . ALA A 1 81 ? 23.297 7.538 -21.943 1.00 95.81 81 ALA A CA 1
ATOM 598 C C . ALA A 1 81 ? 22.889 7.724 -20.468 1.00 95.81 81 ALA A C 1
ATOM 600 O O . ALA A 1 81 ? 23.711 8.137 -19.649 1.00 95.81 81 ALA A O 1
ATOM 601 N N . MET A 1 82 ? 21.629 7.450 -20.118 1.00 97.56 82 MET A N 1
ATOM 602 C CA . MET A 1 82 ? 21.117 7.614 -18.761 1.00 97.56 82 MET A CA 1
ATOM 603 C C . MET A 1 82 ? 21.506 6.426 -17.876 1.00 97.56 82 MET A C 1
ATOM 605 O O . MET A 1 82 ? 21.588 5.294 -18.357 1.00 97.56 82 MET A O 1
ATOM 609 N N . PRO A 1 83 ? 21.707 6.652 -16.568 1.00 97.31 83 PRO A N 1
ATOM 610 C CA . PRO A 1 83 ? 22.021 5.583 -15.633 1.00 97.31 83 PRO A CA 1
ATOM 611 C C . PRO A 1 83 ? 20.847 4.616 -15.443 1.00 97.31 83 PRO A C 1
ATOM 613 O O . PRO A 1 83 ? 19.689 5.004 -15.596 1.00 97.31 83 PRO A O 1
ATOM 616 N N . VAL A 1 84 ? 21.113 3.379 -15.007 1.00 95.38 84 VAL A N 1
ATOM 617 C CA . VAL A 1 84 ? 20.049 2.399 -14.684 1.00 95.38 84 VAL A CA 1
ATOM 618 C C . VAL A 1 84 ? 19.048 2.959 -13.661 1.00 95.38 84 VAL A C 1
ATOM 620 O O . VAL A 1 84 ? 17.849 2.714 -13.754 1.00 95.38 84 VAL A O 1
ATOM 623 N N . SER A 1 85 ? 19.511 3.773 -12.708 1.00 95.44 85 SER A N 1
ATOM 624 C CA . SER A 1 85 ? 18.646 4.454 -11.731 1.00 95.44 85 SER A CA 1
ATOM 625 C C . SER A 1 85 ? 17.632 5.435 -12.343 1.00 95.44 85 SER A C 1
ATOM 627 O O . SER A 1 85 ? 16.627 5.732 -11.699 1.00 95.44 85 SER A O 1
ATOM 629 N N . ALA A 1 86 ? 17.835 5.900 -13.581 1.00 97.19 86 ALA A N 1
ATOM 630 C CA . ALA A 1 86 ? 16.886 6.767 -14.282 1.00 97.19 86 ALA A CA 1
ATOM 631 C C . ALA A 1 86 ? 15.639 6.020 -14.780 1.00 97.19 86 ALA A C 1
ATOM 633 O O . ALA A 1 86 ? 14.632 6.659 -15.080 1.00 97.19 86 ALA A O 1
ATOM 634 N N . VAL A 1 87 ? 15.682 4.681 -14.852 1.00 97.81 87 VAL A N 1
ATOM 635 C CA . VAL A 1 87 ? 14.529 3.852 -15.247 1.00 97.81 87 VAL A CA 1
ATOM 636 C C . VAL A 1 87 ? 13.352 4.074 -14.308 1.00 97.81 87 VAL A C 1
ATOM 638 O O . VAL A 1 87 ? 12.208 4.051 -14.750 1.00 97.81 87 VAL A O 1
ATOM 641 N N . GLY A 1 88 ? 13.621 4.303 -13.025 1.00 96.81 88 GLY A N 1
ATOM 642 C CA . GLY A 1 88 ? 12.607 4.502 -12.002 1.00 96.81 88 GLY A CA 1
ATOM 643 C C . GLY A 1 88 ? 12.821 3.603 -10.794 1.00 96.81 88 GLY A C 1
ATOM 644 O O . GLY A 1 88 ? 13.873 2.992 -10.603 1.00 96.81 88 GLY A O 1
ATOM 645 N N . MET A 1 89 ? 11.795 3.541 -9.959 1.00 95.75 89 MET A N 1
ATOM 646 C CA . MET A 1 89 ? 11.814 2.851 -8.684 1.00 95.75 89 MET A CA 1
ATOM 647 C C . MET A 1 89 ? 11.069 1.507 -8.779 1.00 95.75 89 MET A C 1
ATOM 649 O O . MET A 1 89 ? 9.859 1.503 -9.024 1.00 95.75 89 MET A O 1
ATOM 653 N N . PRO A 1 90 ? 11.748 0.363 -8.565 1.00 96.31 90 PRO A N 1
ATOM 654 C CA . PRO A 1 90 ? 11.108 -0.948 -8.559 1.00 96.31 90 PRO A CA 1
ATOM 655 C C . PRO A 1 90 ? 10.452 -1.239 -7.204 1.00 96.31 90 PRO A C 1
ATOM 657 O O . PRO A 1 90 ? 11.119 -1.557 -6.216 1.00 96.31 90 PRO A O 1
ATOM 660 N N . LEU A 1 91 ? 9.124 -1.167 -7.149 1.00 95.88 91 LEU A N 1
ATOM 661 C CA . LEU A 1 91 ? 8.354 -1.490 -5.950 1.00 95.88 91 LEU A CA 1
ATOM 662 C C . LEU A 1 91 ? 8.081 -2.998 -5.908 1.00 95.88 91 LEU A C 1
ATOM 664 O O . LEU A 1 91 ? 7.255 -3.509 -6.662 1.00 95.88 91 LEU A O 1
ATOM 668 N N . LEU A 1 92 ? 8.767 -3.716 -5.016 1.00 94.75 92 LEU A N 1
ATOM 669 C CA . LEU A 1 92 ? 8.610 -5.170 -4.872 1.00 94.75 92 LEU A CA 1
ATOM 670 C C . LEU A 1 92 ? 7.183 -5.562 -4.483 1.00 94.75 92 LEU A C 1
ATOM 672 O O . LEU A 1 92 ? 6.593 -4.943 -3.598 1.00 94.75 92 LEU A O 1
ATOM 676 N N . SER A 1 93 ? 6.672 -6.629 -5.086 1.00 92.88 93 SER A N 1
ATOM 677 C CA . SER A 1 93 ? 5.355 -7.207 -4.837 1.00 92.88 93 SER A CA 1
ATOM 678 C C . SER A 1 93 ? 5.496 -8.711 -4.550 1.00 92.88 93 SER A C 1
ATOM 680 O O . SER A 1 93 ? 5.905 -9.461 -5.437 1.00 92.88 93 SER A O 1
ATOM 682 N N . PRO A 1 94 ? 5.204 -9.183 -3.323 1.00 92.12 94 PRO A N 1
ATOM 683 C CA . PRO A 1 94 ? 4.816 -8.393 -2.155 1.00 92.12 94 PRO A CA 1
ATOM 684 C C . PRO A 1 94 ? 5.944 -7.487 -1.637 1.00 92.12 94 PRO A C 1
ATOM 686 O O . PRO A 1 94 ? 7.132 -7.763 -1.816 1.00 92.12 94 PRO A O 1
ATOM 689 N N . GLY A 1 95 ? 5.569 -6.415 -0.942 1.00 92.06 95 GLY A N 1
ATOM 690 C CA . GLY A 1 95 ? 6.509 -5.571 -0.223 1.00 92.06 95 GLY A CA 1
ATOM 691 C C . GLY A 1 95 ? 7.049 -6.293 1.005 1.00 92.06 95 GLY A C 1
ATOM 692 O O . GLY A 1 95 ? 6.303 -6.582 1.941 1.00 92.06 95 GLY A O 1
ATOM 693 N N . ILE A 1 96 ? 8.358 -6.552 1.027 1.00 89.00 96 ILE A N 1
ATOM 694 C CA . ILE A 1 96 ? 9.059 -7.189 2.149 1.00 89.00 96 ILE A CA 1
ATOM 695 C C . ILE A 1 96 ? 10.382 -6.456 2.383 1.00 89.00 96 ILE A C 1
ATOM 697 O O . ILE A 1 96 ? 11.046 -6.044 1.433 1.00 89.00 96 ILE A O 1
ATOM 701 N N . PHE A 1 97 ? 10.781 -6.307 3.647 1.00 87.25 97 PHE A N 1
ATOM 702 C CA . PHE A 1 97 ? 12.106 -5.797 3.986 1.00 87.25 97 PHE A CA 1
ATOM 703 C C . PHE A 1 97 ? 13.186 -6.816 3.595 1.00 87.25 97 PHE A C 1
ATOM 705 O O . PHE A 1 97 ? 13.167 -7.961 4.049 1.00 87.25 97 PHE A O 1
ATOM 712 N N . MET A 1 98 ? 14.144 -6.388 2.774 1.00 87.88 98 MET A N 1
ATOM 713 C CA . MET A 1 98 ? 15.201 -7.239 2.233 1.00 87.88 98 MET A CA 1
ATOM 714 C C . MET A 1 98 ? 16.578 -6.707 2.636 1.00 87.88 98 MET A C 1
ATOM 716 O O . MET A 1 98 ? 16.863 -5.524 2.483 1.00 87.88 98 MET A O 1
ATOM 720 N N . LEU A 1 99 ? 17.455 -7.598 3.108 1.00 88.25 99 LEU A N 1
ATOM 721 C CA . LEU A 1 99 ? 18.860 -7.277 3.415 1.00 88.25 99 LEU A CA 1
ATOM 722 C C . LEU A 1 99 ? 19.789 -7.416 2.202 1.00 88.25 99 LEU A C 1
ATOM 724 O O . LEU A 1 99 ? 20.943 -7.001 2.250 1.00 88.25 99 LEU A O 1
ATOM 728 N N . ARG A 1 100 ? 19.312 -8.065 1.139 1.00 89.88 100 ARG A N 1
ATOM 729 C CA . ARG A 1 100 ? 20.059 -8.315 -0.096 1.00 89.88 100 ARG A CA 1
ATOM 730 C C . ARG A 1 100 ? 19.162 -8.023 -1.294 1.00 89.88 100 ARG A C 1
ATOM 732 O O . ARG A 1 100 ? 17.949 -8.208 -1.168 1.00 89.88 100 ARG A O 1
ATOM 739 N N . PRO A 1 101 ? 19.726 -7.605 -2.438 1.00 93.19 101 PRO A N 1
ATOM 740 C CA . PRO A 1 101 ? 18.923 -7.375 -3.626 1.00 93.19 101 PRO A CA 1
ATOM 741 C C . PRO A 1 101 ? 18.209 -8.672 -4.064 1.00 93.19 101 PRO A C 1
ATOM 743 O O . PRO A 1 101 ? 18.804 -9.753 -3.988 1.00 93.19 101 PRO A O 1
ATOM 746 N N . PRO A 1 102 ? 16.927 -8.589 -4.449 1.00 95.81 102 PRO A N 1
ATOM 747 C CA . PRO A 1 102 ? 16.095 -9.758 -4.707 1.00 95.81 102 PRO A CA 1
ATOM 748 C C . PRO A 1 102 ? 16.354 -10.403 -6.073 1.00 95.81 102 PRO A C 1
ATOM 750 O O . PRO A 1 102 ? 16.805 -9.757 -7.021 1.00 95.81 102 PRO A O 1
ATOM 753 N N . PHE A 1 103 ? 15.970 -11.677 -6.174 1.00 97.31 103 PHE A N 1
ATOM 754 C CA . PHE A 1 103 ? 15.704 -12.355 -7.438 1.00 97.31 103 PHE A CA 1
ATOM 755 C C . PHE A 1 103 ? 14.200 -12.354 -7.694 1.00 97.31 103 PHE A C 1
ATOM 757 O O . PHE A 1 103 ? 13.419 -12.888 -6.906 1.00 97.31 103 PHE A O 1
ATOM 764 N N . LEU A 1 104 ? 13.810 -11.727 -8.792 1.00 97.38 104 LEU A N 1
ATOM 765 C CA . LEU A 1 104 ? 12.445 -11.395 -9.153 1.00 97.38 104 LEU A CA 1
ATOM 766 C C . LEU A 1 104 ? 11.847 -12.493 -10.028 1.00 97.38 104 LEU A C 1
ATOM 768 O O . LEU A 1 104 ? 12.492 -12.960 -10.960 1.00 97.38 104 LEU A O 1
ATOM 772 N N . GLY A 1 105 ? 10.637 -12.933 -9.689 1.00 96.12 105 GLY A N 1
ATOM 773 C CA . GLY A 1 105 ? 9.825 -13.807 -10.539 1.00 96.12 105 GLY A CA 1
ATOM 774 C C . GLY A 1 105 ? 8.786 -13.005 -11.320 1.00 96.12 105 GLY A C 1
ATOM 775 O O . GLY A 1 105 ? 8.789 -11.776 -11.264 1.00 96.12 105 GLY A O 1
ATOM 776 N N . HIS A 1 106 ? 7.871 -13.701 -11.992 1.00 95.62 106 HIS A N 1
ATOM 777 C CA . HIS A 1 106 ? 6.763 -13.066 -12.710 1.00 95.62 106 HIS A CA 1
ATOM 778 C C . HIS A 1 106 ? 5.925 -12.162 -11.788 1.00 95.62 106 HIS A C 1
ATOM 780 O O . HIS A 1 106 ? 5.733 -12.505 -10.618 1.00 95.62 106 HIS A O 1
ATOM 786 N N . ASP A 1 107 ? 5.433 -11.033 -12.306 1.00 96.12 107 ASP A N 1
ATOM 787 C CA . ASP A 1 107 ? 4.523 -10.110 -11.601 1.00 96.12 107 ASP A CA 1
ATOM 788 C C . ASP A 1 107 ? 5.010 -9.648 -10.214 1.00 96.12 107 ASP A C 1
ATOM 790 O O . ASP A 1 107 ? 4.221 -9.437 -9.284 1.00 96.12 107 ASP A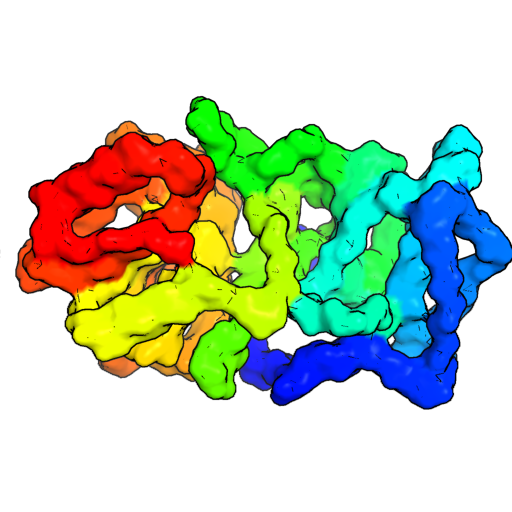 O 1
ATOM 794 N N . SER A 1 108 ? 6.322 -9.489 -10.050 1.00 96.06 108 SER A N 1
ATOM 795 C CA . SER A 1 108 ? 6.938 -9.226 -8.748 1.00 96.06 108 SER A CA 1
ATOM 796 C C . SER A 1 108 ? 7.400 -7.784 -8.542 1.00 96.06 108 SER A C 1
ATOM 798 O O . SER A 1 108 ? 7.856 -7.439 -7.450 1.00 96.06 108 SER A O 1
ATOM 800 N N . VAL A 1 109 ? 7.249 -6.921 -9.550 1.00 97.56 109 VAL A N 1
ATOM 801 C CA . VAL A 1 109 ? 7.606 -5.499 -9.480 1.00 97.56 109 VAL A CA 1
ATOM 802 C C . VAL A 1 109 ? 6.505 -4.618 -10.049 1.00 97.56 109 VAL A C 1
ATOM 804 O O . VAL A 1 109 ? 6.043 -4.822 -11.164 1.00 97.56 109 VAL A O 1
ATOM 807 N N . VAL A 1 110 ? 6.140 -3.577 -9.310 1.00 98.06 110 VAL A N 1
ATOM 808 C CA . VAL A 1 110 ? 5.428 -2.418 -9.854 1.00 98.06 110 VAL A CA 1
ATOM 809 C C . VAL A 1 110 ? 6.466 -1.327 -10.120 1.00 98.06 110 VAL A C 1
ATOM 811 O O . VAL A 1 110 ? 7.141 -0.881 -9.192 1.00 98.06 110 VAL A O 1
ATOM 814 N N . LEU A 1 111 ? 6.637 -0.922 -11.377 1.00 98.56 111 LEU A N 1
ATOM 815 C CA . LEU A 1 111 ? 7.627 0.082 -11.769 1.00 98.56 111 LEU A CA 1
ATOM 816 C C . LEU A 1 111 ? 7.033 1.487 -11.653 1.00 98.56 111 LEU A C 1
ATOM 818 O O . LEU A 1 111 ? 6.102 1.817 -12.377 1.00 98.56 111 LEU A O 1
ATOM 822 N N . LEU A 1 112 ? 7.594 2.331 -10.790 1.00 97.69 112 LEU A N 1
ATOM 823 C CA . LEU A 1 112 ? 7.259 3.754 -10.708 1.00 97.69 112 LEU A CA 1
ATOM 824 C C . LEU A 1 112 ? 8.308 4.567 -11.476 1.00 97.69 112 LEU A C 1
ATOM 826 O O . LEU A 1 112 ? 9.471 4.586 -11.076 1.00 97.69 112 LEU A O 1
ATOM 830 N N . SER A 1 113 ? 7.929 5.230 -12.568 1.00 97.62 113 SER A N 1
ATOM 831 C CA . SER A 1 113 ? 8.891 5.894 -13.457 1.00 97.62 113 SER A CA 1
ATOM 832 C C . SER A 1 113 ? 8.388 7.218 -14.023 1.00 97.62 113 SER A C 1
ATOM 834 O O . SER A 1 113 ? 7.220 7.351 -14.376 1.00 97.62 113 SER A O 1
ATOM 836 N N . LYS A 1 114 ? 9.302 8.185 -14.166 1.00 96.88 114 LYS A N 1
ATOM 837 C CA . LYS A 1 114 ? 9.084 9.448 -14.898 1.00 96.88 114 LYS A CA 1
ATOM 838 C C . LYS A 1 114 ? 9.468 9.353 -16.378 1.00 96.88 114 LYS A C 1
ATOM 840 O O . LYS A 1 114 ? 9.181 10.269 -17.139 1.00 96.88 114 LYS A O 1
ATOM 845 N N . ALA A 1 115 ? 10.169 8.289 -16.769 1.00 95.62 115 ALA A N 1
ATOM 846 C CA . ALA A 1 115 ? 10.845 8.172 -18.061 1.00 95.62 115 ALA A CA 1
ATOM 847 C C . ALA A 1 115 ? 10.021 7.430 -19.127 1.00 95.62 115 ALA A C 1
ATOM 849 O O . ALA A 1 115 ? 10.519 7.169 -20.219 1.00 95.62 115 ALA A O 1
ATOM 850 N N . VAL A 1 116 ? 8.779 7.063 -18.813 1.00 96.69 116 VAL A N 1
ATOM 851 C CA . VAL A 1 116 ? 7.960 6.165 -19.633 1.00 96.69 116 VAL A CA 1
ATOM 852 C C . VAL A 1 116 ? 6.745 6.887 -20.210 1.00 96.69 116 VAL A C 1
ATOM 854 O O . VAL A 1 116 ? 6.048 7.629 -19.520 1.00 96.69 116 VAL A O 1
ATOM 857 N N . SER A 1 117 ? 6.469 6.641 -21.488 1.00 96.62 117 SER A N 1
ATOM 858 C CA . SER A 1 117 ? 5.168 6.914 -22.103 1.00 96.62 117 SER A CA 1
ATOM 859 C C . SER A 1 117 ? 4.247 5.698 -21.941 1.00 96.62 117 SER A C 1
ATOM 861 O O . SER A 1 117 ? 4.702 4.622 -21.547 1.00 96.62 117 SER A O 1
ATOM 863 N N . ARG A 1 118 ? 2.957 5.827 -22.288 1.00 97.62 118 ARG A N 1
ATOM 864 C CA . ARG A 1 118 ? 2.028 4.681 -22.290 1.00 97.62 118 ARG A CA 1
ATOM 865 C C . ARG A 1 118 ? 2.517 3.550 -23.202 1.00 97.62 118 ARG A C 1
ATOM 867 O O . ARG A 1 118 ? 2.519 2.403 -22.780 1.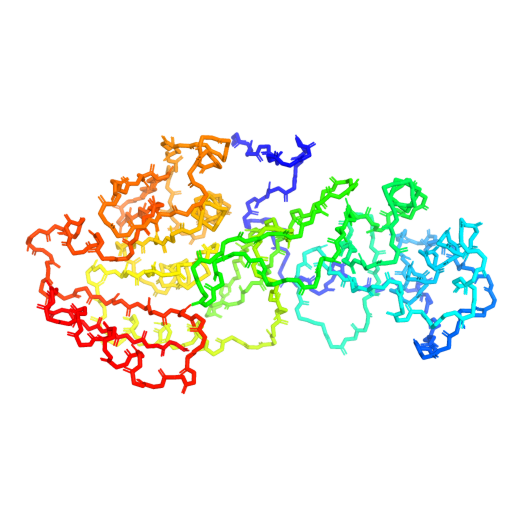00 97.62 118 ARG A O 1
ATOM 874 N N . HIS A 1 119 ? 3.018 3.889 -24.390 1.00 98.00 119 HIS A N 1
ATOM 875 C CA . HIS A 1 119 ? 3.568 2.910 -25.330 1.00 98.00 119 HIS A CA 1
ATOM 876 C C . HIS A 1 119 ? 4.773 2.154 -24.747 1.00 98.00 119 HIS A C 1
ATOM 878 O O . HIS A 1 119 ? 4.807 0.926 -24.760 1.00 98.00 119 HIS A O 1
ATOM 884 N N . ILE A 1 120 ? 5.730 2.881 -24.160 1.00 98.50 120 ILE A N 1
ATOM 885 C CA . ILE A 1 120 ? 6.905 2.276 -23.513 1.00 98.50 120 ILE A CA 1
ATOM 886 C C . ILE A 1 120 ? 6.471 1.379 -22.343 1.00 98.50 120 ILE A C 1
ATOM 888 O O . ILE A 1 120 ? 7.007 0.291 -22.159 1.00 98.50 120 ILE A O 1
ATOM 892 N N . ALA A 1 121 ? 5.481 1.807 -21.558 1.00 98.56 121 ALA A N 1
ATOM 893 C CA . ALA A 1 121 ? 4.959 1.030 -20.438 1.00 98.56 121 ALA A CA 1
ATOM 894 C C . ALA A 1 121 ? 4.240 -0.259 -20.865 1.00 98.56 121 ALA A C 1
ATOM 896 O O . ALA A 1 121 ? 4.347 -1.270 -20.172 1.00 98.56 121 ALA A O 1
ATOM 897 N N . GLU A 1 122 ? 3.518 -0.244 -21.986 1.00 98.50 122 GLU A N 1
ATOM 898 C CA . GLU A 1 122 ? 2.922 -1.442 -22.589 1.00 98.50 122 GLU A CA 1
ATOM 899 C C . GLU A 1 122 ? 4.005 -2.428 -23.034 1.00 98.50 122 GLU A C 1
ATOM 901 O O . GLU A 1 122 ? 3.933 -3.602 -22.667 1.00 98.50 122 GLU A O 1
ATOM 906 N N . ARG A 1 123 ? 5.052 -1.941 -23.721 1.00 98.38 123 ARG A N 1
ATOM 907 C CA . ARG A 1 123 ? 6.215 -2.760 -24.095 1.00 98.38 123 ARG A CA 1
ATOM 908 C C . ARG A 1 123 ? 6.876 -3.386 -22.872 1.00 98.38 123 ARG A C 1
ATOM 910 O O . ARG A 1 123 ? 6.955 -4.608 -22.799 1.00 98.38 123 ARG A O 1
ATOM 917 N N . ILE A 1 124 ? 7.245 -2.578 -21.872 1.00 98.62 124 ILE A N 1
ATOM 918 C CA . ILE A 1 124 ? 7.846 -3.054 -20.613 1.00 98.62 124 ILE A CA 1
ATOM 919 C C . ILE A 1 124 ? 6.977 -4.137 -19.961 1.00 98.62 124 ILE A C 1
ATOM 921 O O . ILE A 1 124 ? 7.495 -5.182 -19.581 1.00 98.62 124 ILE A O 1
ATOM 925 N N . TYR A 1 125 ? 5.667 -3.911 -19.845 1.00 98.38 125 TYR A N 1
ATOM 926 C CA . TYR A 1 125 ? 4.752 -4.883 -19.246 1.00 98.38 125 TYR A CA 1
ATOM 927 C C . TYR A 1 125 ? 4.679 -6.198 -20.040 1.00 98.38 125 TYR A C 1
ATOM 929 O O . TYR A 1 125 ? 4.593 -7.269 -19.448 1.00 98.38 125 TYR A O 1
ATOM 937 N N . SER A 1 126 ? 4.735 -6.133 -21.372 1.00 98.06 126 SER A N 1
ATOM 938 C CA . SER A 1 126 ? 4.659 -7.320 -22.233 1.00 98.06 126 SER A CA 1
ATOM 939 C C . SER A 1 126 ? 5.980 -8.087 -22.379 1.00 98.06 126 SER A C 1
ATOM 941 O O . SER A 1 126 ? 5.963 -9.307 -22.536 1.00 98.06 126 SER A O 1
ATOM 943 N N . GLU A 1 127 ? 7.119 -7.393 -22.331 1.00 97.69 127 GLU A N 1
ATOM 944 C CA . GLU A 1 127 ? 8.445 -7.944 -22.646 1.00 97.69 127 GLU A CA 1
ATOM 945 C C . GLU A 1 127 ? 9.264 -8.287 -21.390 1.00 97.69 127 GLU A C 1
ATOM 947 O O . GLU A 1 127 ? 10.175 -9.115 -21.459 1.00 97.69 127 GLU A O 1
ATOM 952 N N . VAL A 1 128 ? 8.945 -7.692 -20.232 1.00 98.06 128 VAL A N 1
ATOM 953 C CA . VAL A 1 128 ? 9.656 -7.908 -18.962 1.00 98.06 128 VAL A CA 1
ATOM 954 C C . VAL A 1 128 ? 8.746 -8.663 -17.983 1.00 98.06 128 VAL A C 1
ATOM 956 O O . VAL A 1 128 ? 7.970 -8.032 -17.265 1.00 98.06 128 VAL A O 1
ATOM 959 N N . PRO A 1 129 ? 8.845 -10.007 -17.892 1.00 96.69 129 PRO A N 1
ATOM 960 C CA . PRO A 1 129 ? 7.891 -10.836 -17.145 1.00 96.69 129 PRO A CA 1
ATOM 961 C C . PRO A 1 129 ? 7.784 -10.484 -15.656 1.00 96.69 129 PRO A C 1
ATOM 963 O O . PRO A 1 129 ? 6.777 -10.735 -14.999 1.00 96.69 129 PRO A O 1
ATOM 966 N N . GLU A 1 130 ? 8.848 -9.922 -15.083 1.00 98.44 130 GLU A N 1
ATOM 967 C CA . GLU A 1 130 ? 8.886 -9.526 -13.681 1.00 98.44 130 GLU A CA 1
ATOM 968 C C . GLU A 1 130 ? 8.028 -8.289 -13.371 1.00 98.44 130 GLU A C 1
ATOM 970 O O . GLU A 1 130 ? 7.688 -8.062 -12.205 1.00 98.44 130 GLU A O 1
ATOM 975 N N . ILE A 1 131 ? 7.665 -7.500 -14.388 1.00 98.50 131 ILE A N 1
ATOM 976 C CA . ILE A 1 131 ? 6.857 -6.292 -14.239 1.00 98.50 131 ILE A CA 1
ATOM 977 C C . ILE A 1 131 ? 5.375 -6.658 -14.171 1.00 98.50 131 ILE A C 1
ATOM 979 O O . ILE A 1 131 ? 4.756 -7.066 -15.143 1.00 98.50 131 ILE A O 1
ATOM 983 N N . LYS A 1 132 ? 4.786 -6.414 -13.004 1.00 98.19 132 LYS A N 1
ATOM 984 C CA . LYS A 1 132 ? 3.352 -6.529 -12.732 1.00 98.19 132 LYS A CA 1
ATOM 985 C C . LYS A 1 132 ? 2.550 -5.359 -13.304 1.00 98.19 132 LYS A C 1
ATOM 987 O O . LYS A 1 132 ? 1.390 -5.511 -13.684 1.00 98.19 132 LYS A O 1
ATOM 992 N N . GLY A 1 133 ? 3.145 -4.171 -13.301 1.00 98.44 133 GLY A N 1
ATOM 993 C CA . GLY A 1 133 ? 2.507 -2.937 -13.741 1.00 98.44 133 GLY A CA 1
ATOM 994 C C . GLY A 1 133 ? 3.463 -1.754 -13.719 1.00 98.44 133 GLY A C 1
ATOM 995 O O . GLY A 1 133 ? 4.511 -1.795 -13.070 1.00 98.44 133 GLY A O 1
ATOM 996 N N . VAL A 1 134 ? 3.092 -0.698 -14.437 1.00 98.75 134 VAL A N 1
ATOM 997 C CA . VAL A 1 134 ? 3.901 0.507 -14.625 1.00 98.75 134 VAL A CA 1
ATOM 998 C C . VAL A 1 134 ? 3.076 1.736 -14.261 1.00 98.75 134 VAL A C 1
ATOM 1000 O O . VAL A 1 134 ? 1.991 1.962 -14.799 1.00 98.75 134 VAL A O 1
ATOM 1003 N N . ILE A 1 135 ? 3.612 2.540 -13.350 1.00 98.31 135 ILE A N 1
ATOM 1004 C CA . ILE A 1 135 ? 3.045 3.797 -12.878 1.00 98.31 135 ILE A CA 1
ATOM 1005 C C . ILE A 1 135 ? 3.878 4.949 -13.438 1.00 98.31 135 ILE A C 1
ATOM 1007 O O . ILE A 1 135 ? 5.098 4.986 -13.257 1.00 98.31 135 ILE A O 1
ATOM 1011 N N . LEU A 1 136 ? 3.205 5.923 -14.045 1.00 97.81 136 LEU A N 1
ATOM 1012 C CA . LEU A 1 136 ? 3.789 7.220 -14.353 1.00 97.81 136 LEU A CA 1
ATOM 1013 C C . LEU A 1 136 ? 3.904 8.047 -13.069 1.00 97.81 136 LEU A C 1
ATOM 1015 O O . LEU A 1 136 ? 2.896 8.474 -12.498 1.00 97.81 136 LEU A O 1
ATOM 1019 N N . ASP A 1 137 ? 5.137 8.281 -12.633 1.00 95.75 137 ASP A N 1
ATOM 1020 C CA . ASP A 1 137 ? 5.450 9.146 -11.499 1.00 95.75 137 ASP A CA 1
ATOM 1021 C C . ASP A 1 137 ? 5.257 10.616 -11.887 1.00 95.75 137 ASP A C 1
ATOM 1023 O O . ASP A 1 137 ? 6.007 11.179 -12.685 1.00 95.75 137 ASP A O 1
ATOM 1027 N N . ARG A 1 138 ? 4.252 11.260 -11.297 1.00 92.25 138 ARG A N 1
ATOM 1028 C CA . ARG A 1 138 ? 3.948 12.679 -11.520 1.00 92.25 138 ARG A CA 1
ATOM 1029 C C . ARG A 1 138 ? 4.707 13.603 -10.562 1.00 92.25 138 ARG A C 1
ATOM 1031 O O . ARG A 1 138 ? 4.506 14.813 -10.600 1.00 92.25 138 ARG A O 1
ATOM 1038 N N . GLY A 1 139 ? 5.585 13.065 -9.711 1.00 88.81 139 GLY A N 1
ATOM 1039 C CA . GLY A 1 139 ? 6.333 13.831 -8.714 1.00 88.81 139 GLY A CA 1
ATOM 1040 C C . GLY A 1 139 ? 5.456 14.380 -7.588 1.00 88.81 139 GLY A C 1
ATOM 1041 O O . GLY A 1 139 ? 5.793 15.402 -6.997 1.00 88.81 139 GLY A O 1
ATOM 1042 N N . ILE A 1 140 ? 4.332 13.719 -7.318 1.00 86.56 140 ILE A N 1
ATOM 1043 C CA . ILE A 1 140 ? 3.342 14.105 -6.311 1.00 86.56 140 ILE A CA 1
ATOM 1044 C C . ILE A 1 140 ? 3.257 13.040 -5.222 1.00 86.56 140 ILE A C 1
ATOM 1046 O O . ILE A 1 140 ? 3.530 11.864 -5.461 1.00 86.56 140 ILE A O 1
ATOM 1050 N N . LEU A 1 141 ? 2.846 13.456 -4.027 1.00 84.56 141 LEU A N 1
ATOM 1051 C CA . LEU A 1 141 ? 2.499 12.546 -2.943 1.00 84.56 141 LEU A CA 1
ATOM 1052 C C . LEU A 1 141 ? 1.050 12.065 -3.145 1.00 84.56 141 LEU A C 1
ATOM 1054 O O . LEU A 1 141 ? 0.156 12.912 -3.122 1.00 84.56 141 LEU A O 1
ATOM 1058 N N . PRO A 1 142 ? 0.793 10.757 -3.346 1.00 89.12 142 PRO A N 1
ATOM 1059 C CA . PRO A 1 142 ? -0.571 10.266 -3.492 1.00 89.12 142 PRO A CA 1
ATOM 1060 C C . PRO A 1 142 ? -1.381 10.395 -2.197 1.00 89.12 142 PRO A C 1
ATOM 1062 O O . PRO A 1 142 ? -0.871 10.099 -1.113 1.00 89.12 142 PRO A O 1
ATOM 1065 N N . GLY A 1 143 ? -2.652 10.772 -2.324 1.00 87.75 143 GLY A N 1
ATOM 1066 C CA . GLY A 1 143 ? -3.566 11.032 -1.212 1.00 87.75 143 GLY A CA 1
ATOM 1067 C C . GLY A 1 143 ? -3.858 12.521 -1.038 1.00 87.75 143 GLY A C 1
ATOM 1068 O O . GLY A 1 143 ? -3.769 13.295 -1.992 1.00 87.75 143 GLY A O 1
ATOM 1069 N N . ILE A 1 144 ? -4.233 12.913 0.182 1.00 87.44 144 ILE A N 1
ATOM 1070 C CA . ILE A 1 144 ? -4.560 14.299 0.533 1.00 87.44 144 ILE A CA 1
ATOM 1071 C C . ILE A 1 144 ? -3.277 15.026 0.947 1.00 87.44 144 ILE A C 1
ATOM 1073 O O . ILE A 1 144 ? -2.637 14.675 1.939 1.00 87.44 144 ILE A O 1
ATOM 1077 N N . GLY A 1 145 ? -2.901 16.043 0.178 1.00 77.31 145 GLY A N 1
ATOM 1078 C CA . GLY A 1 145 ? -1.753 16.894 0.456 1.00 77.31 145 GLY A CA 1
ATOM 1079 C C . GLY A 1 145 ? -2.026 17.948 1.541 1.00 77.31 145 GLY A C 1
ATOM 1080 O O . GLY A 1 145 ? -3.176 18.205 1.900 1.00 77.31 145 GLY A O 1
ATOM 1081 N N . PRO A 1 146 ? -0.980 18.640 2.033 1.00 68.56 146 PRO A N 1
ATOM 1082 C CA . PRO A 1 146 ? -1.103 19.634 3.108 1.00 68.56 146 PRO A CA 1
ATOM 1083 C C . PRO A 1 146 ? -2.015 20.831 2.792 1.00 68.56 146 PRO A C 1
ATOM 1085 O O . PRO A 1 146 ? -2.477 21.514 3.702 1.00 68.56 146 PRO A O 1
ATOM 1088 N N . ASN A 1 147 ? -2.258 21.109 1.509 1.00 70.75 147 ASN A N 1
ATOM 1089 C CA . ASN A 1 147 ? -3.167 22.155 1.036 1.00 70.75 147 ASN A CA 1
ATOM 1090 C C . ASN A 1 147 ? -4.622 21.669 0.879 1.00 70.75 147 ASN A C 1
ATOM 1092 O O . ASN A 1 147 ? -5.449 22.412 0.357 1.00 70.75 147 ASN A O 1
ATOM 1096 N N . GLY A 1 148 ? -4.922 20.424 1.266 1.00 73.00 148 GLY A N 1
ATOM 1097 C CA . GLY A 1 148 ? -6.218 19.776 1.052 1.00 73.00 148 GLY A CA 1
ATOM 1098 C C . GLY A 1 148 ? -6.441 19.276 -0.379 1.00 73.00 148 GLY A C 1
ATOM 1099 O O . GLY A 1 148 ? -7.481 18.688 -0.660 1.00 73.00 148 GLY A O 1
ATOM 1100 N N . GLY A 1 149 ? -5.481 19.483 -1.287 1.00 79.50 149 GLY A N 1
ATOM 1101 C CA . GLY A 1 149 ? -5.539 18.952 -2.643 1.00 79.50 149 GLY A CA 1
ATOM 1102 C C . GLY A 1 149 ? -5.285 17.450 -2.646 1.00 79.50 149 GLY A C 1
ATOM 1103 O O . GLY A 1 149 ? -4.318 16.987 -2.045 1.00 79.50 149 GLY A O 1
ATOM 1104 N N . ALA A 1 150 ? -6.128 16.695 -3.342 1.00 82.88 150 ALA A N 1
ATOM 1105 C CA . ALA A 1 150 ? -5.922 15.271 -3.553 1.00 82.88 150 ALA A CA 1
ATOM 1106 C C . ALA A 1 150 ? -5.309 14.988 -4.918 1.00 82.88 150 ALA A C 1
ATOM 1108 O O . ALA A 1 150 ? -5.741 15.535 -5.935 1.00 82.88 150 ALA A O 1
ATOM 1109 N N . ALA A 1 151 ? -4.326 14.097 -4.945 1.00 87.38 151 ALA A N 1
ATOM 1110 C CA . ALA A 1 151 ? -3.713 13.666 -6.186 1.00 87.38 151 ALA A CA 1
ATOM 1111 C C . ALA A 1 151 ? -3.256 12.209 -6.099 1.00 87.38 151 ALA A C 1
ATOM 1113 O O . ALA A 1 151 ? -3.102 11.642 -5.021 1.00 87.38 151 ALA A O 1
ATOM 1114 N N . GLY A 1 152 ? -3.036 11.601 -7.257 1.00 90.75 152 GLY A N 1
ATOM 1115 C CA . GLY A 1 152 ? -2.430 10.285 -7.391 1.00 90.75 152 GLY A CA 1
ATOM 1116 C C . GLY A 1 152 ? -1.549 10.248 -8.629 1.00 90.75 152 GLY A C 1
ATOM 1117 O O . GLY A 1 152 ? -1.747 11.015 -9.577 1.00 90.75 152 GLY A O 1
ATOM 1118 N N . ASN A 1 153 ? -0.571 9.353 -8.613 1.00 94.94 153 ASN A N 1
ATOM 1119 C CA . ASN A 1 153 ? 0.129 8.955 -9.823 1.00 94.94 153 ASN A CA 1
ATOM 1120 C C . ASN A 1 153 ? -0.830 8.207 -10.764 1.00 94.94 153 ASN A C 1
ATOM 1122 O O . ASN A 1 153 ? -1.976 7.923 -10.419 1.00 94.94 153 ASN A O 1
ATOM 1126 N N . GLU A 1 154 ? -0.373 7.881 -11.969 1.00 95.81 154 GLU A N 1
ATOM 1127 C CA . GLU A 1 154 ? -1.214 7.218 -12.966 1.00 95.81 154 GLU A CA 1
ATOM 1128 C C . GLU A 1 154 ? -0.697 5.813 -13.264 1.00 95.81 154 GLU A C 1
ATOM 1130 O O . GLU A 1 154 ? 0.439 5.651 -13.704 1.00 95.81 154 GLU A O 1
ATOM 1135 N N . LEU A 1 155 ? -1.533 4.794 -13.064 1.00 97.69 155 LEU A N 1
ATOM 1136 C CA . LEU A 1 155 ? -1.288 3.467 -13.624 1.00 97.69 155 LEU A CA 1
ATOM 1137 C C . LEU A 1 155 ? -1.455 3.537 -15.147 1.00 97.69 155 LEU A C 1
ATOM 1139 O O . LEU A 1 155 ? -2.550 3.800 -15.642 1.00 97.69 155 LEU A O 1
ATOM 1143 N N . ILE A 1 156 ? -0.377 3.291 -15.889 1.00 98.12 156 ILE A N 1
ATOM 1144 C CA . ILE A 1 156 ? -0.384 3.386 -17.355 1.00 98.12 156 ILE A CA 1
ATOM 1145 C C . ILE A 1 156 ? -0.329 2.025 -18.057 1.00 98.12 156 ILE A C 1
ATOM 1147 O O . ILE A 1 156 ? -0.671 1.968 -19.235 1.00 98.12 156 ILE A O 1
ATOM 1151 N N . SER A 1 157 ? 0.039 0.947 -17.352 1.00 98.31 157 SER A N 1
ATOM 1152 C CA . SER A 1 157 ? -0.008 -0.435 -17.857 1.00 98.31 157 SER A CA 1
ATOM 1153 C C . SER A 1 157 ? -0.032 -1.465 -16.713 1.00 98.31 157 SER A C 1
ATOM 1155 O O . SER A 1 157 ? 0.581 -1.237 -15.668 1.00 98.31 157 SER A O 1
ATOM 1157 N N . GLY A 1 158 ? -0.700 -2.606 -16.909 1.00 97.94 158 GLY A N 1
ATOM 1158 C CA . GLY A 1 158 ? -0.722 -3.737 -15.969 1.00 97.94 158 GLY A CA 1
ATOM 1159 C C . GLY A 1 158 ? -1.514 -3.488 -14.676 1.00 97.94 158 GLY A C 1
ATOM 1160 O O . GLY A 1 158 ? -2.628 -2.970 -14.702 1.00 97.94 158 GLY A O 1
ATOM 1161 N N . CYS A 1 159 ? -0.956 -3.903 -13.534 1.00 97.88 159 CYS A N 1
ATOM 1162 C CA . CYS A 1 159 ? -1.567 -3.798 -12.207 1.00 97.88 159 CYS A CA 1
ATOM 1163 C C . CYS A 1 159 ? -0.567 -3.285 -11.162 1.00 97.88 159 CYS A C 1
ATOM 1165 O O . CYS A 1 159 ? 0.523 -3.831 -11.002 1.00 97.88 159 CYS A O 1
ATOM 1167 N N . ASP A 1 160 ? -0.960 -2.286 -10.377 1.00 97.25 160 ASP A N 1
ATOM 1168 C CA . ASP A 1 160 ? -0.151 -1.700 -9.303 1.00 97.25 160 ASP A CA 1
ATOM 1169 C C . ASP A 1 160 ? -0.617 -2.070 -7.889 1.00 97.25 160 ASP A C 1
ATOM 1171 O O . ASP A 1 160 ? -0.137 -1.505 -6.901 1.00 97.25 160 ASP A O 1
ATOM 1175 N N . VAL A 1 161 ? -1.538 -3.029 -7.766 1.00 96.69 161 VAL A N 1
ATOM 1176 C CA . VAL A 1 161 ? -1.935 -3.551 -6.457 1.00 96.69 161 VAL A CA 1
ATOM 1177 C C . VAL A 1 161 ? -0.763 -4.310 -5.852 1.00 96.69 161 VAL A C 1
ATOM 1179 O O . VAL A 1 161 ? -0.332 -5.345 -6.368 1.00 96.69 161 VAL A O 1
ATOM 1182 N N . ARG A 1 162 ? -0.258 -3.826 -4.725 1.00 93.88 162 ARG A N 1
ATOM 1183 C CA . ARG A 1 162 ? 0.865 -4.417 -3.994 1.00 93.88 162 ARG A CA 1
ATOM 1184 C C . ARG A 1 162 ? 0.417 -4.776 -2.588 1.00 93.88 162 ARG A C 1
ATOM 1186 O O . ARG A 1 162 ? -0.238 -3.973 -1.935 1.00 93.88 162 ARG A O 1
ATOM 1193 N N . GLY A 1 163 ? 0.772 -5.977 -2.140 1.00 92.75 163 GLY A N 1
ATOM 1194 C CA . GLY A 1 163 ? 0.566 -6.418 -0.762 1.00 92.75 163 GLY A CA 1
ATOM 1195 C C . GLY A 1 163 ? 1.847 -6.279 0.052 1.00 92.75 163 GLY A C 1
ATOM 1196 O O . GLY A 1 163 ? 2.844 -6.918 -0.271 1.00 92.75 163 GLY A O 1
ATOM 1197 N N . ASP A 1 164 ? 1.819 -5.474 1.105 1.00 92.75 164 ASP A N 1
ATOM 1198 C CA . ASP A 1 164 ? 2.943 -5.265 2.018 1.00 92.75 164 ASP A CA 1
ATOM 1199 C C . ASP A 1 164 ? 2.789 -6.149 3.251 1.00 92.75 164 ASP A C 1
ATOM 1201 O O . ASP A 1 164 ? 1.739 -6.140 3.891 1.00 92.75 164 ASP A O 1
ATOM 1205 N N . ILE A 1 165 ? 3.826 -6.916 3.593 1.00 91.75 165 ILE A N 1
ATOM 1206 C CA . ILE A 1 165 ? 3.781 -7.840 4.730 1.00 91.75 165 ILE A CA 1
ATOM 1207 C C . ILE A 1 165 ? 4.394 -7.172 5.957 1.00 91.75 165 ILE A C 1
ATOM 1209 O O . ILE A 1 165 ? 5.569 -6.798 5.957 1.00 91.75 165 ILE A O 1
ATOM 1213 N N . PHE A 1 166 ? 3.613 -7.097 7.032 1.00 90.19 166 PHE A N 1
ATOM 1214 C CA . PHE A 1 166 ? 4.015 -6.493 8.297 1.00 90.19 166 PHE A CA 1
ATOM 1215 C C . PHE A 1 166 ? 4.030 -7.527 9.430 1.00 90.19 166 PHE A C 1
ATOM 1217 O O . PHE A 1 166 ? 3.103 -8.334 9.551 1.00 90.19 166 PHE A O 1
ATOM 1224 N N . PRO A 1 167 ? 5.066 -7.523 10.287 1.00 88.81 167 PRO A N 1
ATOM 1225 C CA . PRO A 1 167 ? 5.053 -8.292 11.521 1.00 88.81 167 PRO A CA 1
ATOM 1226 C C . PRO A 1 167 ? 4.283 -7.548 12.624 1.00 88.81 167 PRO A C 1
ATOM 1228 O O . PRO A 1 167 ? 4.417 -6.335 12.778 1.00 88.81 167 PRO A O 1
ATOM 1231 N N . VAL A 1 168 ? 3.537 -8.292 13.441 1.00 89.25 168 VAL A N 1
ATOM 1232 C CA . VAL A 1 168 ? 3.011 -7.825 14.734 1.00 89.25 168 VAL A CA 1
ATOM 1233 C C . VAL A 1 168 ? 3.026 -8.989 15.722 1.00 89.25 168 VAL A C 1
ATOM 1235 O O . VAL A 1 168 ? 2.466 -10.054 15.462 1.00 89.25 168 VAL A O 1
ATOM 1238 N N . GLN A 1 169 ? 3.708 -8.821 16.859 1.00 85.00 169 GLN A N 1
ATOM 1239 C CA . GLN A 1 169 ? 3.974 -9.916 17.802 1.00 85.00 169 GLN A CA 1
ATOM 1240 C C . GLN A 1 169 ? 4.617 -11.138 17.096 1.00 85.00 169 GLN A C 1
ATOM 1242 O O . GLN A 1 169 ? 5.667 -11.011 16.472 1.00 85.00 169 GLN A O 1
ATOM 1247 N N . LYS A 1 170 ? 4.000 -12.326 17.192 1.00 85.81 170 LYS A N 1
ATOM 1248 C CA . LYS A 1 170 ? 4.409 -13.558 16.491 1.00 85.81 170 LYS A CA 1
ATOM 1249 C C . LYS A 1 170 ? 3.638 -13.791 15.181 1.00 85.81 170 LYS A C 1
ATOM 1251 O O . LYS A 1 170 ? 3.816 -14.831 14.554 1.00 85.81 170 LYS A O 1
ATOM 1256 N N . LYS A 1 171 ? 2.767 -12.858 14.785 1.00 88.44 171 LYS A N 1
ATOM 1257 C CA . LYS A 1 171 ? 1.918 -12.943 13.590 1.00 88.44 171 LYS A CA 1
ATOM 1258 C C . LYS A 1 171 ? 2.488 -12.078 12.460 1.00 88.44 171 LYS A C 1
ATOM 1260 O O . LYS A 1 171 ? 3.271 -11.154 12.691 1.00 88.44 171 LYS A O 1
ATOM 1265 N N . LYS A 1 172 ? 2.075 -12.378 11.230 1.00 90.12 172 LYS A N 1
ATOM 1266 C CA . LYS A 1 172 ? 2.313 -11.554 10.038 1.00 90.12 172 LYS A CA 1
ATOM 1267 C C . LYS A 1 172 ? 0.972 -11.274 9.386 1.00 90.12 172 LYS A C 1
ATOM 1269 O O . LYS A 1 172 ? 0.142 -12.173 9.327 1.00 90.12 172 LYS A O 1
ATOM 1274 N N . PHE A 1 173 ? 0.780 -10.059 8.908 1.00 92.81 173 PHE A N 1
ATOM 1275 C CA . PHE A 1 173 ? -0.435 -9.643 8.218 1.00 92.81 173 PHE A CA 1
ATOM 1276 C C . PHE A 1 173 ? -0.061 -8.907 6.932 1.00 92.81 173 PHE A C 1
ATOM 1278 O O . PHE A 1 173 ? 1.089 -8.482 6.780 1.00 92.81 173 PHE A O 1
ATOM 1285 N N . ILE A 1 174 ? -0.998 -8.807 5.991 1.00 93.38 174 ILE A N 1
ATOM 1286 C CA . ILE A 1 174 ? -0.764 -8.178 4.684 1.00 93.38 174 ILE A CA 1
ATOM 1287 C C . ILE A 1 174 ? -1.639 -6.948 4.514 1.00 93.38 174 ILE A C 1
ATOM 1289 O O . ILE A 1 174 ? -2.798 -6.947 4.914 1.00 93.38 174 ILE A O 1
ATOM 1293 N N . ILE A 1 175 ? -1.089 -5.910 3.902 1.00 94.94 175 ILE A N 1
ATOM 1294 C CA . ILE A 1 175 ? -1.807 -4.685 3.567 1.00 94.94 175 ILE A CA 1
ATOM 1295 C C . ILE A 1 175 ? -1.682 -4.472 2.066 1.00 94.94 175 ILE A C 1
ATOM 1297 O O . ILE A 1 175 ? -0.616 -4.124 1.562 1.00 94.94 175 ILE A O 1
ATOM 1301 N N . TYR A 1 176 ? -2.775 -4.705 1.354 1.00 95.69 176 TYR A N 1
ATOM 1302 C CA . TYR A 1 176 ? -2.926 -4.376 -0.051 1.00 95.69 176 TYR A CA 1
ATOM 1303 C C . TYR A 1 176 ? -3.195 -2.889 -0.239 1.00 95.69 176 TYR A C 1
ATOM 1305 O O . TYR A 1 176 ? -3.962 -2.281 0.511 1.00 95.69 176 TYR A O 1
ATOM 1313 N N . LYS A 1 177 ? -2.547 -2.318 -1.253 1.00 94.75 177 LYS A N 1
ATOM 1314 C CA . LYS A 1 177 ? -2.669 -0.914 -1.645 1.00 94.75 177 LYS A CA 1
ATOM 1315 C C . LYS A 1 177 ? -2.588 -0.799 -3.163 1.00 94.75 177 LYS A C 1
ATOM 1317 O O . LYS A 1 177 ? -1.819 -1.531 -3.789 1.00 94.75 177 LYS A O 1
ATOM 1322 N N . GLN A 1 178 ? -3.314 0.154 -3.738 1.00 95.88 178 GLN A N 1
ATOM 1323 C CA . GLN A 1 178 ? -3.094 0.612 -5.110 1.00 95.88 178 GLN A CA 1
ATOM 1324 C C . GLN A 1 178 ? -2.009 1.695 -5.107 1.00 95.88 178 GLN A C 1
ATOM 1326 O O . GLN A 1 178 ? -2.241 2.812 -4.644 1.00 95.88 178 GLN A O 1
ATOM 1331 N N . GLN A 1 179 ? -0.809 1.358 -5.581 1.00 95.12 179 GLN A N 1
ATOM 1332 C CA . GLN A 1 179 ? 0.382 2.198 -5.388 1.00 95.12 179 GLN A CA 1
ATOM 1333 C C . GLN A 1 179 ? 0.334 3.542 -6.124 1.00 95.12 179 GLN A C 1
ATOM 1335 O O . GLN A 1 179 ? 1.007 4.486 -5.719 1.00 95.12 179 GLN A O 1
ATOM 1340 N N . SER A 1 180 ? -0.471 3.659 -7.179 1.00 95.75 180 SER A N 1
ATOM 1341 C CA . SER A 1 180 ? -0.704 4.933 -7.862 1.00 95.75 180 SER A CA 1
ATOM 1342 C C . SER A 1 180 ? -1.514 5.919 -7.013 1.00 95.75 180 SER A C 1
ATOM 1344 O O . SER A 1 180 ? -1.324 7.127 -7.140 1.00 95.75 180 SER A O 1
ATOM 1346 N N . LEU A 1 181 ? -2.373 5.432 -6.113 1.00 95.25 181 LEU A N 1
ATOM 1347 C CA . LEU A 1 181 ? -3.329 6.253 -5.362 1.00 95.25 181 LEU A CA 1
ATOM 1348 C C . LEU A 1 181 ? -3.008 6.394 -3.874 1.00 95.25 181 LEU A C 1
ATOM 1350 O O . LEU A 1 181 ? -3.544 7.285 -3.220 1.00 95.25 181 LEU A O 1
ATOM 1354 N N . CYS A 1 182 ? -2.178 5.518 -3.318 1.00 92.69 182 CYS A N 1
ATOM 1355 C CA . CYS A 1 182 ? -1.861 5.493 -1.894 1.00 92.69 182 CYS A CA 1
ATOM 1356 C C . CYS A 1 182 ? -0.390 5.835 -1.645 1.00 92.69 182 CYS A C 1
ATOM 1358 O O . CYS A 1 182 ? 0.474 5.595 -2.488 1.00 92.69 182 CYS A O 1
ATOM 1360 N N . HIS A 1 183 ? -0.096 6.376 -0.460 1.00 85.94 183 HIS A N 1
ATOM 1361 C CA . HIS A 1 183 ? 1.274 6.682 -0.064 1.00 85.94 183 HIS A CA 1
ATOM 1362 C C . HIS A 1 183 ? 2.158 5.424 -0.113 1.00 85.94 183 HIS A C 1
ATOM 1364 O O . HIS A 1 183 ? 1.854 4.390 0.496 1.00 85.94 183 HIS A O 1
ATOM 1370 N N . ILE A 1 184 ? 3.268 5.533 -0.846 1.00 81.62 184 ILE A N 1
ATOM 1371 C CA . ILE A 1 184 ? 4.233 4.454 -1.025 1.00 81.62 184 ILE A CA 1
ATOM 1372 C C . ILE A 1 184 ? 5.150 4.413 0.193 1.00 81.62 184 ILE A C 1
ATOM 1374 O O . ILE A 1 184 ? 6.047 5.237 0.355 1.00 81.62 184 ILE A O 1
ATOM 1378 N N . GLU A 1 185 ? 4.955 3.397 1.024 1.00 75.44 185 GLU A N 1
ATOM 1379 C CA . GLU A 1 185 ? 5.836 3.102 2.149 1.00 75.44 185 GLU A CA 1
ATOM 1380 C C . GLU A 1 185 ? 6.667 1.847 1.872 1.00 75.44 185 GLU A C 1
ATOM 1382 O O . GLU A 1 185 ? 6.187 0.838 1.337 1.00 75.44 185 GLU A O 1
ATOM 1387 N N . TYR A 1 186 ? 7.936 1.896 2.274 1.00 72.25 186 TYR A N 1
ATOM 1388 C CA . TYR A 1 186 ? 8.813 0.734 2.241 1.00 72.25 186 TYR A CA 1
ATOM 1389 C C . TYR A 1 186 ? 8.735 -0.024 3.562 1.00 72.25 186 TYR A C 1
ATOM 1391 O O . TYR A 1 186 ? 8.976 0.573 4.617 1.00 72.25 186 TYR A O 1
ATOM 1399 N N . PRO A 1 187 ? 8.467 -1.340 3.524 1.00 76.12 187 PRO A N 1
ATOM 1400 C CA . PRO A 1 187 ? 8.600 -2.186 4.696 1.00 76.12 187 PRO A CA 1
ATOM 1401 C C . PRO A 1 187 ? 10.012 -2.082 5.272 1.00 76.12 187 PRO A C 1
ATOM 1403 O O . PRO A 1 187 ? 11.009 -2.215 4.560 1.00 76.12 187 PRO A O 1
ATOM 1406 N N . LYS A 1 188 ? 10.088 -1.848 6.580 1.00 80.50 188 LYS A N 1
ATOM 1407 C CA . LYS A 1 188 ? 11.328 -1.812 7.360 1.00 80.50 188 LYS A CA 1
ATOM 1408 C C . LYS A 1 188 ? 11.396 -3.057 8.246 1.00 80.50 188 LYS A C 1
ATOM 1410 O O . LYS A 1 188 ? 10.370 -3.672 8.528 1.00 80.50 188 LYS A O 1
ATOM 1415 N N . GLY A 1 189 ? 12.595 -3.422 8.708 1.00 73.44 189 GLY A N 1
ATOM 1416 C CA . GLY A 1 189 ? 12.785 -4.578 9.599 1.00 73.44 189 GLY A CA 1
ATOM 1417 C C . GLY A 1 189 ? 12.009 -4.484 10.922 1.00 73.44 189 GLY A C 1
ATOM 1418 O O . GLY A 1 189 ? 11.678 -5.507 11.515 1.00 73.44 189 GLY A O 1
ATOM 1419 N N . SER A 1 190 ? 11.669 -3.269 11.356 1.00 80.44 190 SER A N 1
ATOM 1420 C CA . SER A 1 190 ? 10.730 -2.987 12.441 1.00 80.44 190 SER A CA 1
ATOM 1421 C C . SER A 1 190 ? 9.834 -1.803 12.067 1.00 80.44 190 SER A C 1
ATOM 1423 O O . SER A 1 190 ? 10.233 -0.933 11.289 1.00 80.44 190 SER A O 1
ATOM 1425 N N . ASN A 1 191 ? 8.617 -1.764 12.618 1.00 86.88 191 ASN A N 1
ATOM 1426 C CA . ASN A 1 191 ? 7.690 -0.650 12.435 1.00 86.88 191 ASN A CA 1
ATOM 1427 C C . ASN A 1 191 ? 7.382 -0.000 13.800 1.00 86.88 191 ASN A C 1
ATOM 1429 O O . ASN A 1 191 ? 6.575 -0.541 14.560 1.00 86.88 191 ASN A O 1
ATOM 1433 N N . PRO A 1 192 ? 8.016 1.145 14.125 1.00 91.00 192 PRO A N 1
ATOM 1434 C CA . PRO A 1 192 ? 7.793 1.845 15.388 1.00 91.00 192 PRO A CA 1
ATOM 1435 C C . PRO A 1 192 ? 6.326 2.209 15.634 1.00 91.00 192 PRO A C 1
ATOM 1437 O O . PRO A 1 192 ? 5.868 2.065 16.763 1.00 91.00 192 PRO A O 1
ATOM 1440 N N . LYS A 1 193 ? 5.571 2.580 14.587 1.00 92.75 193 LYS A N 1
ATOM 1441 C CA . LYS A 1 193 ? 4.152 2.949 14.708 1.00 92.75 193 LYS A CA 1
ATOM 1442 C C . LYS A 1 193 ? 3.308 1.766 15.194 1.00 92.75 193 LYS A C 1
ATOM 1444 O O . LYS A 1 193 ? 2.512 1.908 16.120 1.00 92.75 193 LYS A O 1
ATOM 1449 N N . ILE A 1 194 ? 3.538 0.577 14.622 1.00 94.88 194 ILE A N 1
ATOM 1450 C CA . ILE A 1 194 ? 2.882 -0.671 15.055 1.00 94.88 194 ILE A CA 1
ATOM 1451 C C . ILE A 1 194 ? 3.223 -0.977 16.519 1.00 94.88 194 ILE A C 1
ATOM 1453 O O . ILE A 1 194 ? 2.341 -1.339 17.296 1.00 94.88 194 ILE A O 1
ATOM 1457 N N . GLU A 1 195 ? 4.481 -0.793 16.930 1.00 94.31 195 GLU A N 1
ATOM 1458 C CA . GLU A 1 195 ? 4.885 -1.025 18.321 1.00 94.31 195 GLU A CA 1
ATOM 1459 C C . GLU A 1 195 ? 4.280 -0.010 19.302 1.00 94.31 195 GLU A C 1
ATOM 1461 O O . GLU A 1 195 ? 3.926 -0.389 20.423 1.00 94.31 195 GLU A O 1
ATOM 1466 N N . THR A 1 196 ? 4.122 1.256 18.904 1.00 95.62 196 THR A N 1
ATOM 1467 C CA . THR A 1 196 ? 3.428 2.277 19.702 1.00 95.62 196 THR A CA 1
ATOM 1468 C C . THR A 1 196 ? 1.964 1.893 19.918 1.00 95.62 196 THR A C 1
ATOM 1470 O O . THR A 1 196 ? 1.510 1.841 21.064 1.00 95.62 196 THR A O 1
ATOM 1473 N N . VAL A 1 197 ? 1.254 1.529 18.844 1.00 96.69 197 VAL A N 1
ATOM 1474 C CA . VAL A 1 197 ? -0.134 1.039 18.910 1.00 96.69 197 VAL A CA 1
ATOM 1475 C C . VAL A 1 197 ? -0.229 -0.178 19.824 1.00 96.69 197 VAL A C 1
ATOM 1477 O O . VAL A 1 197 ? -1.036 -0.196 20.752 1.00 96.69 197 VAL A O 1
ATOM 1480 N N . ARG A 1 198 ? 0.658 -1.163 19.643 1.00 95.62 198 ARG A N 1
ATOM 1481 C CA . ARG A 1 198 ? 0.682 -2.379 20.462 1.00 95.62 198 ARG A CA 1
ATOM 1482 C C . ARG A 1 198 ? 0.791 -2.062 21.954 1.00 95.62 198 ARG A C 1
ATOM 1484 O O . ARG A 1 198 ? 0.062 -2.633 22.762 1.00 95.62 198 ARG A O 1
ATOM 1491 N N . LYS A 1 199 ? 1.695 -1.153 22.334 1.00 95.31 199 LYS A N 1
ATOM 1492 C CA . LYS A 1 199 ? 1.873 -0.730 23.733 1.00 95.31 199 LYS A CA 1
ATOM 1493 C C . LYS A 1 199 ? 0.625 -0.039 24.284 1.00 95.31 199 LYS A C 1
ATOM 1495 O O . LYS A 1 199 ? 0.258 -0.315 25.423 1.00 95.31 199 LYS A O 1
ATOM 1500 N N . LYS A 1 200 ? -0.022 0.830 23.500 1.00 95.50 200 LYS A N 1
ATOM 1501 C CA . LYS A 1 200 ? -1.253 1.532 23.903 1.00 95.50 200 LYS A CA 1
ATOM 1502 C C . LYS A 1 200 ? -2.425 0.568 24.108 1.00 95.50 200 LYS A C 1
ATOM 1504 O O . LYS A 1 200 ? -3.097 0.677 25.130 1.00 95.50 200 LYS A O 1
ATOM 1509 N N . ILE A 1 201 ? -2.612 -0.414 23.222 1.00 95.00 201 ILE A N 1
ATOM 1510 C CA . ILE A 1 201 ? -3.653 -1.444 23.385 1.00 95.00 201 ILE A CA 1
ATOM 1511 C C . ILE A 1 201 ? -3.407 -2.283 24.641 1.00 95.00 201 ILE A C 1
ATOM 1513 O O . ILE A 1 201 ? -4.286 -2.378 25.488 1.00 95.00 201 ILE A O 1
ATOM 1517 N N . LEU A 1 202 ? -2.200 -2.835 24.811 1.00 94.44 202 LEU A N 1
ATOM 1518 C CA . LEU A 1 202 ? -1.893 -3.708 25.954 1.00 94.44 202 LEU A CA 1
ATOM 1519 C C . LEU A 1 202 ? -1.958 -2.988 27.306 1.00 94.44 202 LEU A C 1
ATOM 1521 O O . LEU A 1 202 ? -2.245 -3.618 28.318 1.00 94.44 202 LEU A O 1
ATOM 1525 N N . ARG A 1 203 ? -1.650 -1.687 27.339 1.00 94.19 203 ARG A N 1
ATOM 1526 C CA . ARG A 1 203 ? -1.665 -0.899 28.576 1.00 94.19 203 ARG A CA 1
ATOM 1527 C C . ARG A 1 203 ? -3.076 -0.515 29.008 1.00 94.19 203 ARG A C 1
ATOM 1529 O O . ARG A 1 203 ? -3.333 -0.478 30.205 1.00 94.19 203 ARG A O 1
ATOM 1536 N N . ASN A 1 204 ? -3.935 -0.173 28.052 1.00 91.62 204 ASN A N 1
ATOM 1537 C CA . ASN A 1 204 ? -5.200 0.491 28.350 1.00 91.62 204 ASN A CA 1
ATOM 1538 C C . ASN A 1 204 ? -6.431 -0.385 28.098 1.00 91.62 204 ASN A C 1
ATOM 1540 O O . ASN A 1 204 ? -7.485 -0.071 28.634 1.00 91.62 204 ASN A O 1
ATOM 1544 N N . ASN A 1 205 ? -6.304 -1.452 27.299 1.00 90.12 205 ASN A N 1
ATOM 1545 C CA . ASN A 1 205 ? -7.401 -2.338 26.903 1.00 90.12 205 ASN A CA 1
ATOM 1546 C C . ASN A 1 205 ? -8.668 -1.564 26.476 1.00 90.12 205 ASN A C 1
ATOM 1548 O O . ASN A 1 205 ? -9.704 -1.680 27.135 1.00 90.12 205 ASN A O 1
ATOM 1552 N N . PRO A 1 206 ? -8.572 -0.704 25.440 1.00 91.12 206 PRO A N 1
ATOM 1553 C CA . PRO A 1 206 ? -9.664 0.194 25.096 1.00 91.12 206 PRO A CA 1
ATOM 1554 C C . PRO A 1 206 ? -10.886 -0.581 24.618 1.00 91.12 206 PRO A C 1
ATOM 1556 O O . PRO A 1 206 ? -10.759 -1.536 23.851 1.00 91.12 206 PRO A O 1
ATOM 1559 N N . GLU A 1 207 ? -12.070 -0.111 25.004 1.00 88.75 207 GLU A N 1
ATOM 1560 C CA . GLU A 1 207 ? -13.320 -0.671 24.492 1.00 88.75 207 GLU A CA 1
ATOM 1561 C C . GLU A 1 207 ? -13.469 -0.399 22.989 1.00 88.75 207 GLU A C 1
ATOM 1563 O O . GLU A 1 207 ? -13.919 -1.275 22.253 1.00 88.75 207 GLU A O 1
ATOM 1568 N N . ILE A 1 208 ? -13.054 0.792 22.537 1.00 92.94 208 ILE A N 1
ATOM 1569 C CA . ILE A 1 208 ? -13.015 1.201 21.129 1.00 92.94 208 ILE A CA 1
ATOM 1570 C C . ILE A 1 208 ? -11.633 1.767 20.804 1.00 92.94 208 ILE A C 1
ATOM 1572 O O . ILE A 1 208 ? -11.148 2.688 21.466 1.00 92.94 208 ILE A O 1
ATOM 1576 N N . PHE A 1 209 ? -11.023 1.258 19.737 1.00 96.12 209 PHE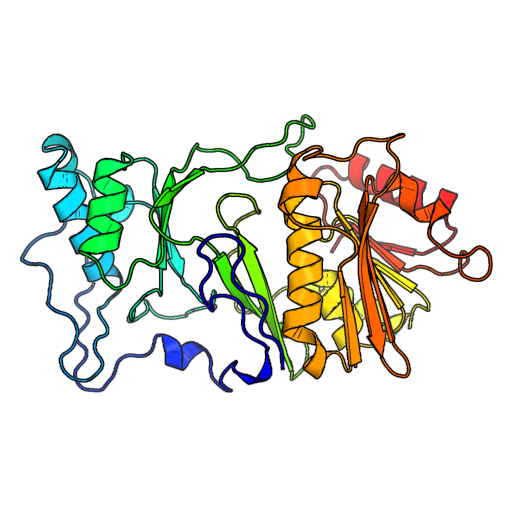 A N 1
ATOM 1577 C CA . PHE A 1 209 ? -9.837 1.849 19.130 1.00 96.12 209 PHE A CA 1
ATOM 1578 C C . PHE A 1 209 ? -10.196 2.546 17.816 1.00 96.12 209 PHE A C 1
ATOM 1580 O O . PHE A 1 209 ? -10.885 1.975 16.971 1.00 96.12 209 PHE A O 1
ATOM 1587 N N . VAL A 1 210 ? -9.707 3.767 17.624 1.00 97.19 210 VAL A N 1
ATOM 1588 C CA . VAL A 1 210 ? -9.979 4.577 16.433 1.00 97.19 210 VAL A CA 1
ATOM 1589 C C . VAL A 1 210 ? -8.677 4.839 15.689 1.00 97.19 210 VAL A C 1
ATOM 1591 O O . VAL A 1 210 ? -7.779 5.502 16.198 1.00 97.19 210 VAL A O 1
ATOM 1594 N N . ASP A 1 211 ? -8.581 4.344 14.463 1.00 97.88 211 ASP A N 1
ATOM 1595 C CA . ASP A 1 211 ? -7.547 4.725 13.508 1.00 97.88 211 ASP A CA 1
ATOM 1596 C C . ASP A 1 211 ? -8.117 5.819 12.601 1.00 97.88 211 ASP A C 1
ATOM 1598 O O . ASP A 1 211 ? -8.801 5.534 11.620 1.00 97.88 211 ASP A O 1
ATOM 1602 N N . ALA A 1 212 ? -7.936 7.080 12.999 1.00 96.25 212 ALA A N 1
ATOM 1603 C CA . ALA A 1 212 ? -8.682 8.205 12.426 1.00 96.25 212 ALA A CA 1
ATOM 1604 C C . ALA A 1 212 ? -8.157 8.687 11.059 1.00 96.25 212 ALA A C 1
ATOM 1606 O O . ALA A 1 212 ? -8.871 9.401 10.352 1.00 96.25 212 ALA A O 1
ATOM 1607 N N . PHE A 1 213 ? -6.925 8.298 10.714 1.00 94.75 213 PHE A N 1
ATOM 1608 C CA . PHE A 1 213 ? -6.255 8.543 9.432 1.00 94.75 213 PHE A CA 1
ATOM 1609 C C . PHE A 1 213 ? -5.637 7.226 8.953 1.00 94.75 213 PHE A C 1
ATOM 1611 O O . PHE A 1 213 ? -4.417 7.082 8.864 1.00 94.75 213 PHE A O 1
ATOM 1618 N N . CYS A 1 214 ? -6.483 6.217 8.753 1.00 96.12 214 CYS A N 1
ATOM 1619 C CA . CYS A 1 214 ? -6.043 4.829 8.741 1.00 96.12 214 CYS A CA 1
ATOM 1620 C C . CYS A 1 214 ? -5.175 4.443 7.544 1.00 96.12 214 CYS A C 1
ATOM 1622 O O . CYS A 1 214 ? -4.560 3.369 7.547 1.00 96.12 214 CYS A O 1
ATOM 1624 N N . GLY A 1 215 ? -5.141 5.256 6.485 1.00 95.44 215 GLY A N 1
ATOM 1625 C CA . GLY A 1 215 ? -4.594 4.846 5.205 1.00 95.44 215 GLY A CA 1
ATOM 1626 C C . GLY A 1 215 ? -5.269 3.548 4.769 1.00 95.44 215 GLY A C 1
ATOM 1627 O O . GLY A 1 215 ? -6.478 3.373 4.888 1.00 95.44 215 GLY A O 1
ATOM 1628 N N . CYS A 1 216 ? -4.471 2.563 4.370 1.00 96.50 216 CYS A N 1
ATOM 1629 C CA . CYS A 1 216 ? -4.973 1.228 4.039 1.00 96.50 216 CYS A CA 1
ATOM 1630 C C . CYS A 1 216 ? -5.203 0.318 5.271 1.00 96.50 216 CYS A C 1
ATOM 1632 O O . CYS A 1 216 ? -5.293 -0.899 5.115 1.00 96.50 216 CYS A O 1
ATOM 1634 N N . GLY A 1 217 ? -5.283 0.873 6.486 1.00 96.94 217 GLY A N 1
ATOM 1635 C CA . GLY A 1 217 ? -5.693 0.176 7.712 1.00 96.94 217 GLY A CA 1
ATOM 1636 C C . GLY A 1 217 ? -4.572 -0.489 8.515 1.00 96.94 217 GLY A C 1
ATOM 1637 O O . GLY A 1 217 ? -4.854 -1.337 9.359 1.00 96.94 217 GLY A O 1
ATOM 1638 N N . THR A 1 218 ? -3.300 -0.155 8.268 1.00 96.00 218 THR A N 1
ATOM 1639 C CA . THR A 1 218 ? -2.152 -0.841 8.893 1.00 96.00 218 THR A CA 1
ATOM 1640 C C . THR A 1 218 ? -2.205 -0.813 10.424 1.00 96.00 218 THR A C 1
ATOM 1642 O O . THR A 1 218 ? -1.966 -1.841 11.062 1.00 96.00 218 THR A O 1
ATOM 1645 N N . LEU A 1 219 ? -2.487 0.351 11.022 1.00 97.19 219 LEU A N 1
ATOM 1646 C CA . LEU A 1 219 ? -2.431 0.530 12.474 1.00 97.19 219 LEU A CA 1
ATOM 1647 C C . LEU A 1 219 ? -3.663 -0.051 13.163 1.00 97.19 219 LEU A C 1
ATOM 1649 O O . LEU A 1 219 ? -3.506 -0.776 14.143 1.00 97.19 219 LEU A O 1
ATOM 1653 N N . GLY A 1 220 ? -4.864 0.169 12.633 1.00 97.81 220 GLY A N 1
ATOM 1654 C CA . GLY A 1 220 ? -6.070 -0.434 13.191 1.00 97.81 220 GLY A CA 1
ATOM 1655 C C . GLY A 1 220 ? -6.136 -1.962 13.039 1.00 97.81 220 GLY A C 1
ATOM 1656 O O . GLY A 1 220 ? -6.545 -2.643 13.980 1.00 97.81 220 GLY A O 1
ATOM 1657 N N . ILE A 1 221 ? -5.627 -2.544 11.942 1.00 97.12 221 ILE A N 1
ATOM 1658 C CA . ILE A 1 221 ? -5.475 -4.011 11.833 1.00 97.12 221 ILE A CA 1
ATOM 1659 C C . ILE A 1 221 ? -4.466 -4.525 12.871 1.00 97.12 221 ILE A C 1
ATOM 1661 O O . ILE A 1 221 ? -4.721 -5.530 13.537 1.00 97.12 221 ILE A O 1
ATOM 1665 N N . ALA A 1 222 ? -3.345 -3.826 13.073 1.00 96.88 222 ALA A N 1
ATOM 1666 C CA . ALA A 1 222 ? -2.384 -4.180 14.117 1.00 96.88 222 ALA A CA 1
ATOM 1667 C C . ALA A 1 222 ? -2.970 -4.052 15.537 1.00 96.88 222 ALA A C 1
ATOM 1669 O O . ALA A 1 222 ? -2.676 -4.890 16.397 1.00 96.88 222 ALA A O 1
ATOM 1670 N N . ALA A 1 223 ? -3.814 -3.046 15.787 1.00 96.94 223 ALA A N 1
ATOM 1671 C CA . ALA A 1 223 ? -4.535 -2.880 17.046 1.00 96.94 223 ALA A CA 1
ATOM 1672 C C . ALA A 1 223 ? -5.475 -4.063 17.306 1.00 96.94 223 ALA A C 1
ATOM 1674 O O . ALA A 1 223 ? -5.422 -4.662 18.383 1.00 96.94 223 ALA A O 1
ATOM 1675 N N . SER A 1 224 ? -6.255 -4.467 16.298 1.00 95.88 224 SER A N 1
ATOM 1676 C CA . SER A 1 224 ? -7.158 -5.616 16.406 1.00 95.88 224 SER A CA 1
ATOM 1677 C C . SER A 1 224 ? -6.403 -6.928 16.645 1.00 95.88 224 SER A C 1
ATOM 1679 O O . SER A 1 224 ? -6.724 -7.679 17.566 1.00 95.88 224 SER A O 1
ATOM 1681 N N . LEU A 1 225 ? -5.302 -7.165 15.918 1.00 95.44 225 LEU A N 1
ATOM 1682 C CA . LEU A 1 225 ? -4.438 -8.334 16.141 1.00 95.44 225 LEU A CA 1
ATOM 1683 C C . LEU A 1 225 ? -3.770 -8.347 17.523 1.00 95.44 225 LEU A C 1
ATOM 1685 O O . LEU A 1 225 ? -3.403 -9.425 17.999 1.00 95.44 225 LEU A O 1
ATOM 1689 N N . THR A 1 226 ? -3.594 -7.176 18.141 1.00 95.62 226 THR A N 1
ATOM 1690 C CA . THR A 1 226 ? -3.037 -7.035 19.493 1.00 95.62 226 THR A CA 1
ATOM 1691 C C . THR A 1 226 ? -4.075 -7.312 20.579 1.00 95.62 226 THR A C 1
ATOM 1693 O O . THR A 1 226 ? -3.690 -7.792 21.644 1.00 95.62 226 THR A O 1
ATOM 1696 N N . GLY A 1 227 ? -5.357 -7.047 20.316 1.00 93.69 227 GLY A N 1
ATOM 1697 C CA . GLY A 1 227 ? -6.444 -7.311 21.260 1.00 93.69 227 GLY A CA 1
ATOM 1698 C C . GLY A 1 227 ? -7.615 -6.328 21.219 1.00 93.69 227 GLY A C 1
ATOM 1699 O O . GLY A 1 227 ? -8.559 -6.534 21.964 1.00 93.69 227 GLY A O 1
ATOM 1700 N N . ALA A 1 228 ? -7.588 -5.280 20.386 1.00 94.56 228 ALA A N 1
ATOM 1701 C CA . ALA A 1 228 ? -8.737 -4.380 20.270 1.00 94.56 228 ALA A CA 1
ATOM 1702 C C . ALA A 1 228 ? -9.927 -5.097 19.603 1.00 94.56 228 ALA A C 1
ATOM 1704 O O . ALA A 1 228 ? -9.824 -5.572 18.468 1.00 94.56 228 ALA A O 1
ATOM 1705 N N . GLU A 1 229 ? -11.049 -5.174 20.314 1.00 93.44 229 GLU A N 1
ATOM 1706 C CA . GLU A 1 229 ? -12.254 -5.886 19.871 1.00 93.44 229 GLU A CA 1
ATOM 1707 C C . GLU A 1 229 ? -13.142 -5.023 18.974 1.00 93.44 229 GLU A C 1
ATOM 1709 O O . GLU A 1 229 ? -13.630 -5.506 17.953 1.00 93.44 229 GLU A O 1
ATOM 1714 N N . ASN A 1 230 ? -13.289 -3.736 19.309 1.00 94.38 230 ASN A N 1
ATOM 1715 C CA . ASN A 1 230 ? -14.024 -2.769 18.499 1.00 94.38 230 ASN A CA 1
ATOM 1716 C C . ASN A 1 230 ? -13.048 -1.775 17.869 1.00 94.38 230 ASN A C 1
ATOM 1718 O O . ASN A 1 230 ? -12.360 -1.035 18.579 1.00 94.38 230 ASN A O 1
ATOM 1722 N N . VAL A 1 231 ? -12.978 -1.757 16.539 1.00 97.12 231 VAL A N 1
ATOM 1723 C CA . VAL A 1 231 ? -12.055 -0.892 15.793 1.00 97.12 231 VAL A CA 1
ATOM 1724 C C . VAL A 1 231 ? -12.810 -0.061 14.762 1.00 97.12 231 VAL A C 1
ATOM 1726 O O . VAL A 1 231 ? -13.623 -0.583 14.005 1.00 97.12 231 VAL A O 1
ATOM 1729 N N . ILE A 1 232 ? -12.508 1.233 14.698 1.00 97.81 232 ILE A N 1
ATOM 1730 C CA . ILE A 1 232 ? -12.982 2.130 13.641 1.00 97.81 232 ILE A CA 1
ATOM 1731 C C . ILE A 1 232 ? -11.781 2.517 12.780 1.00 97.81 232 ILE A C 1
ATOM 1733 O O . ILE A 1 232 ? -10.821 3.097 13.284 1.00 97.81 232 ILE A O 1
ATOM 1737 N N . LEU A 1 233 ? -11.830 2.185 11.492 1.00 98.56 233 LEU A N 1
ATOM 1738 C CA . LEU A 1 233 ? -10.865 2.610 10.481 1.00 98.56 233 LEU A CA 1
ATOM 1739 C C . LEU A 1 233 ? -11.482 3.763 9.698 1.00 98.56 233 LEU A C 1
ATOM 1741 O O . LEU A 1 233 ? -12.467 3.556 8.993 1.00 98.56 233 LEU A O 1
ATOM 1745 N N . ASN A 1 234 ? -10.924 4.962 9.812 1.00 98.31 234 ASN A N 1
ATOM 1746 C CA . ASN A 1 234 ? -11.408 6.134 9.099 1.00 98.31 234 ASN A CA 1
ATOM 1747 C C . ASN A 1 234 ? -10.318 6.732 8.223 1.00 98.31 234 ASN A C 1
ATOM 1749 O O . ASN A 1 234 ? -9.199 6.949 8.680 1.00 98.31 234 ASN A O 1
ATOM 1753 N N . ASP A 1 235 ? -10.668 7.073 6.990 1.00 97.31 235 ASP A N 1
ATOM 1754 C CA . ASP A 1 235 ? -9.833 7.929 6.160 1.00 97.31 235 ASP A CA 1
ATOM 1755 C C . ASP A 1 235 ? -10.708 8.852 5.313 1.00 97.31 235 ASP A C 1
ATOM 1757 O O . ASP A 1 235 ? -11.772 8.455 4.833 1.00 97.31 235 ASP A O 1
ATOM 1761 N N . ALA A 1 236 ? -10.248 10.083 5.117 1.00 96.19 236 ALA A N 1
ATOM 1762 C CA . ALA A 1 236 ? -10.911 11.033 4.237 1.00 96.19 236 ALA A CA 1
ATOM 1763 C C . ALA A 1 236 ? -10.594 10.760 2.760 1.00 96.19 236 ALA A C 1
ATOM 1765 O O . ALA A 1 236 ? -11.291 11.279 1.898 1.00 96.19 236 ALA A O 1
ATOM 1766 N N . TRP A 1 237 ? -9.547 9.983 2.456 1.00 96.19 237 TRP A N 1
ATOM 1767 C CA . TRP A 1 237 ? -9.179 9.588 1.101 1.00 96.19 237 TRP A CA 1
ATOM 1768 C C . TRP A 1 237 ? -9.880 8.294 0.691 1.00 96.19 237 TRP A C 1
ATOM 1770 O O . TRP A 1 237 ? -9.664 7.230 1.279 1.00 96.19 237 TRP A O 1
ATOM 1780 N N . TYR A 1 238 ? -10.661 8.361 -0.385 1.00 96.38 238 TYR A N 1
ATOM 1781 C CA . TYR A 1 238 ? -11.511 7.261 -0.842 1.00 96.38 238 TYR A CA 1
ATOM 1782 C C . TYR A 1 238 ? -10.753 5.943 -1.066 1.00 96.38 238 TYR A C 1
ATOM 1784 O O . TYR A 1 238 ? -11.218 4.873 -0.669 1.00 96.38 238 TYR A O 1
ATOM 1792 N N . SER A 1 239 ? -9.559 6.012 -1.668 1.00 96.44 239 SER A N 1
ATOM 1793 C CA . SER A 1 239 ? -8.743 4.830 -1.960 1.00 96.44 239 SER A CA 1
ATOM 1794 C C . SER A 1 239 ? -8.225 4.195 -0.669 1.00 96.44 239 SER A C 1
ATOM 1796 O O . SER A 1 239 ? -8.249 2.974 -0.534 1.00 96.44 239 SER A O 1
ATOM 1798 N N . SER A 1 240 ? -7.809 5.003 0.311 1.00 96.62 240 SER A N 1
ATOM 1799 C CA . SER A 1 240 ? -7.401 4.509 1.632 1.00 96.62 240 SER A CA 1
ATOM 1800 C C . SER A 1 240 ? -8.542 3.751 2.314 1.00 96.62 240 SER A C 1
ATOM 1802 O O . SER A 1 240 ? -8.362 2.592 2.691 1.00 96.62 240 SER A O 1
ATOM 1804 N N . ALA A 1 241 ? -9.731 4.360 2.377 1.00 97.69 241 ALA A N 1
ATOM 1805 C CA . ALA A 1 241 ? -10.913 3.758 2.993 1.00 97.69 241 ALA A CA 1
ATOM 1806 C C . ALA A 1 241 ? -11.380 2.481 2.264 1.00 97.69 241 ALA A C 1
ATOM 1808 O O . ALA A 1 241 ? -11.754 1.494 2.893 1.00 97.69 241 ALA A O 1
ATOM 1809 N N . TRP A 1 242 ? -11.316 2.441 0.931 1.00 97.88 242 TRP A N 1
ATOM 1810 C CA . TRP A 1 242 ? -11.600 1.213 0.183 1.00 97.88 242 TRP A CA 1
ATOM 1811 C C . TRP A 1 242 ? -10.590 0.101 0.488 1.00 97.88 242 TRP A C 1
ATOM 1813 O O . TRP A 1 242 ? -10.965 -1.035 0.792 1.00 97.88 242 TRP A O 1
ATOM 1823 N N . TRP A 1 243 ? -9.294 0.409 0.417 1.00 97.88 243 TRP A N 1
ATOM 1824 C CA . TRP A 1 243 ? -8.255 -0.596 0.621 1.00 97.88 243 TRP A CA 1
ATOM 1825 C C . TRP A 1 243 ? -8.191 -1.089 2.067 1.00 97.88 243 TRP A C 1
ATOM 1827 O O . TRP A 1 243 ? -7.865 -2.255 2.278 1.00 97.88 243 TRP A O 1
ATOM 1837 N N . SER A 1 244 ? -8.564 -0.280 3.062 1.00 98.19 244 SER A N 1
ATOM 1838 C CA . SER A 1 244 ? -8.697 -0.760 4.442 1.00 98.19 244 SER A CA 1
ATOM 1839 C C . SER A 1 244 ? -9.824 -1.793 4.588 1.00 98.19 244 SER A C 1
ATOM 1841 O O . SER A 1 244 ? -9.608 -2.819 5.234 1.00 98.19 244 SER A O 1
ATOM 1843 N N . ALA A 1 245 ? -10.958 -1.629 3.895 1.00 97.88 245 ALA A N 1
ATOM 1844 C CA . ALA A 1 245 ? -12.011 -2.649 3.824 1.00 97.88 245 ALA A CA 1
ATOM 1845 C C . ALA A 1 245 ? -11.543 -3.947 3.141 1.00 97.88 245 ALA A C 1
ATOM 1847 O O . ALA A 1 245 ? -11.751 -5.045 3.665 1.00 97.88 245 ALA A O 1
ATOM 1848 N N . VAL A 1 246 ? -10.833 -3.838 2.013 1.00 97.25 246 VAL A N 1
ATOM 1849 C CA . VAL A 1 246 ? -10.207 -4.998 1.350 1.00 97.25 246 VAL A CA 1
ATOM 1850 C C . VAL A 1 246 ? -9.222 -5.704 2.286 1.00 97.25 246 VAL A C 1
ATOM 1852 O O . VAL A 1 246 ? -9.169 -6.935 2.326 1.00 97.25 246 VAL A O 1
ATOM 1855 N N . ASN A 1 247 ? -8.468 -4.947 3.080 1.00 97.44 247 ASN A N 1
ATOM 1856 C CA . ASN A 1 247 ? -7.503 -5.507 4.016 1.00 97.44 247 ASN A CA 1
ATOM 1857 C C . ASN A 1 247 ? -8.159 -6.186 5.217 1.00 97.44 247 ASN A C 1
ATOM 1859 O O . ASN A 1 247 ? -7.623 -7.190 5.682 1.00 97.44 247 ASN A O 1
ATOM 1863 N N . LEU A 1 248 ? -9.335 -5.751 5.673 1.00 96.25 248 LEU A N 1
ATOM 1864 C CA . LEU A 1 248 ? -10.112 -6.542 6.633 1.00 96.25 248 LEU A CA 1
ATOM 1865 C C . LEU A 1 248 ? -10.470 -7.907 6.054 1.00 96.25 248 LEU A C 1
ATOM 1867 O O . LEU A 1 248 ? -10.206 -8.927 6.688 1.00 96.25 248 LEU A O 1
ATOM 1871 N N . TYR A 1 249 ? -10.975 -7.940 4.820 1.00 95.25 249 TYR A N 1
ATOM 1872 C CA . TYR A 1 249 ? -11.289 -9.197 4.146 1.00 95.25 249 TYR A CA 1
ATOM 1873 C C . TYR A 1 249 ? -10.054 -10.094 3.981 1.00 95.25 249 TYR A C 1
ATOM 1875 O O . TYR A 1 249 ? -10.122 -11.291 4.279 1.00 95.25 249 TYR A O 1
ATOM 1883 N N . ALA A 1 250 ? -8.920 -9.538 3.543 1.00 95.31 250 ALA A N 1
ATOM 1884 C CA . ALA A 1 250 ? -7.683 -10.292 3.339 1.00 95.31 250 ALA A CA 1
ATOM 1885 C C . ALA A 1 250 ? -7.122 -10.876 4.648 1.00 95.31 250 ALA A C 1
ATOM 1887 O O . ALA A 1 250 ? -6.539 -11.959 4.646 1.00 95.31 250 ALA A O 1
ATOM 1888 N N . ASN A 1 251 ? -7.325 -10.187 5.774 1.00 95.62 251 ASN A N 1
ATOM 1889 C CA . ASN A 1 251 ? -6.822 -10.598 7.084 1.00 95.62 251 ASN A CA 1
ATOM 1890 C C . ASN A 1 251 ? -7.874 -11.295 7.964 1.00 95.62 251 ASN A C 1
ATOM 1892 O O . ASN A 1 251 ? -7.551 -11.652 9.099 1.00 95.62 251 ASN A O 1
ATOM 1896 N N . ARG A 1 252 ? -9.100 -11.523 7.470 1.00 94.38 252 ARG A N 1
ATOM 1897 C CA . ARG A 1 252 ? -10.253 -11.959 8.282 1.00 94.38 252 ARG A CA 1
ATOM 1898 C C . ARG A 1 252 ? -9.975 -13.187 9.151 1.00 94.38 252 ARG A C 1
ATOM 1900 O O . ARG A 1 252 ? -10.269 -13.169 10.339 1.00 94.38 252 ARG A O 1
ATOM 1907 N N . THR A 1 253 ? -9.292 -14.200 8.612 1.00 92.50 253 THR A N 1
ATOM 1908 C CA . THR A 1 253 ? -8.961 -15.431 9.348 1.00 92.50 253 THR A CA 1
ATOM 1909 C C . THR A 1 253 ? -8.017 -15.157 10.521 1.00 92.50 253 THR A C 1
ATOM 1911 O O . THR A 1 253 ? -8.223 -15.669 11.617 1.00 92.50 253 THR A O 1
ATOM 1914 N N . LEU A 1 254 ? -6.998 -14.309 10.331 1.00 92.75 254 LEU A N 1
ATOM 1915 C CA . LEU A 1 254 ? -6.082 -13.916 11.415 1.00 92.75 254 LEU A CA 1
ATOM 1916 C C . LEU A 1 254 ? -6.771 -13.060 12.478 1.00 92.75 254 LEU A C 1
ATOM 1918 O O . LEU A 1 254 ? -6.388 -13.104 13.652 1.00 92.75 254 LEU A O 1
ATOM 1922 N N . LEU A 1 255 ? -7.747 -12.269 12.038 1.00 93.50 255 LEU A N 1
ATOM 1923 C CA . LEU A 1 255 ? -8.565 -11.392 12.859 1.00 93.50 255 LEU A CA 1
ATOM 1924 C C . LEU A 1 255 ? -9.746 -12.124 13.505 1.00 93.50 255 LEU A C 1
ATOM 1926 O O . LEU A 1 255 ? -10.450 -11.500 14.286 1.00 93.50 255 LEU A O 1
ATOM 1930 N N . GLY A 1 256 ? -9.975 -13.415 13.235 1.00 92.94 256 GLY A N 1
ATOM 1931 C CA . GLY A 1 256 ? -11.160 -14.135 13.724 1.00 92.94 256 GLY A CA 1
ATOM 1932 C C . GLY A 1 256 ? -12.477 -13.456 13.330 1.00 92.94 256 GLY A C 1
ATOM 1933 O O . GLY A 1 256 ? -13.384 -13.372 14.149 1.00 92.94 256 GLY A O 1
ATOM 1934 N N . ILE A 1 257 ? -12.521 -12.893 12.123 1.00 94.25 257 ILE A N 1
ATOM 1935 C CA . ILE A 1 257 ? -13.693 -12.262 11.518 1.00 94.25 257 ILE A CA 1
ATOM 1936 C C . ILE A 1 257 ? -14.374 -13.306 10.634 1.00 94.25 257 ILE A C 1
ATOM 1938 O O . ILE A 1 257 ? -13.737 -13.870 9.738 1.00 94.25 257 ILE A O 1
ATOM 1942 N N . ASP A 1 258 ? -15.661 -13.521 10.878 1.00 93.88 258 ASP A N 1
ATOM 1943 C CA . ASP A 1 258 ? -16.484 -14.497 10.167 1.00 93.88 258 ASP A CA 1
ATOM 1944 C C . ASP A 1 258 ? -17.064 -13.897 8.880 1.00 93.88 258 ASP A C 1
ATOM 1946 O O . ASP A 1 258 ? -17.127 -14.565 7.845 1.00 93.88 258 ASP A O 1
ATOM 1950 N N . GLU A 1 259 ? -17.426 -12.612 8.919 1.00 94.56 259 GLU A N 1
ATOM 1951 C CA . GLU A 1 259 ? -18.066 -11.909 7.810 1.00 94.56 259 GLU A CA 1
ATOM 1952 C C . GLU A 1 259 ? -17.475 -10.509 7.606 1.00 94.56 259 GLU A C 1
ATOM 1954 O O . GLU A 1 259 ? -17.207 -9.783 8.563 1.00 94.56 259 GLU A O 1
ATOM 1959 N N . VAL A 1 260 ? -17.302 -10.120 6.338 1.00 96.06 260 VAL A N 1
ATOM 1960 C CA . VAL A 1 260 ? -17.006 -8.740 5.927 1.00 96.06 260 VAL A CA 1
ATOM 1961 C C . VAL A 1 260 ? -18.060 -8.310 4.914 1.00 96.06 260 VAL A C 1
ATOM 1963 O O . VAL A 1 260 ? -18.107 -8.834 3.801 1.00 96.06 260 VAL A O 1
ATOM 1966 N N . VAL A 1 261 ? -18.890 -7.344 5.295 1.00 97.12 261 VAL A N 1
ATOM 1967 C CA . VAL A 1 261 ? -19.973 -6.795 4.481 1.00 97.12 261 VAL A CA 1
ATOM 1968 C C . VAL A 1 261 ? -19.522 -5.477 3.868 1.00 97.12 261 VAL A C 1
ATOM 1970 O O . VAL A 1 261 ? -19.406 -4.464 4.557 1.00 97.12 261 VAL A O 1
ATOM 1973 N N . PHE A 1 262 ? -19.292 -5.469 2.557 1.00 96.88 262 PHE A N 1
ATOM 1974 C CA . PHE A 1 262 ? -19.030 -4.240 1.810 1.00 96.88 262 PHE A CA 1
ATOM 1975 C C . PHE A 1 262 ? -20.341 -3.469 1.601 1.00 96.88 262 PHE A C 1
ATOM 1977 O O . PHE A 1 262 ? -21.334 -4.015 1.122 1.00 96.88 262 PHE A O 1
ATOM 1984 N N . ARG A 1 263 ? -20.349 -2.191 1.986 1.00 97.56 263 ARG A N 1
ATOM 1985 C CA . ARG A 1 263 ? -21.499 -1.270 1.905 1.00 97.56 263 ARG A CA 1
ATOM 1986 C C . ARG A 1 263 ? -21.357 -0.234 0.787 1.00 97.56 263 ARG A C 1
ATOM 1988 O O . ARG A 1 263 ? -22.336 0.406 0.405 1.00 97.56 263 ARG A O 1
ATOM 1995 N N . SER A 1 264 ? -20.149 -0.087 0.257 1.00 96.00 264 SER A N 1
ATOM 1996 C CA . SER A 1 264 ? -19.825 0.740 -0.902 1.00 96.00 264 SER A CA 1
ATOM 1997 C C . SER A 1 264 ? -18.826 0.001 -1.795 1.00 96.00 264 SER A C 1
ATOM 1999 O O . SER A 1 264 ? -18.338 -1.068 -1.430 1.00 96.00 264 SER A O 1
ATOM 2001 N N . ASP A 1 265 ? -18.511 0.573 -2.951 1.00 94.31 265 ASP A N 1
ATOM 2002 C CA . ASP A 1 265 ? -17.496 0.070 -3.873 1.00 94.31 265 ASP A CA 1
ATOM 2003 C C . ASP A 1 265 ? -16.512 1.178 -4.276 1.00 94.31 265 ASP A C 1
ATOM 2005 O O . ASP A 1 265 ? -16.788 2.371 -4.112 1.00 94.31 265 ASP A O 1
ATOM 2009 N N . LEU A 1 266 ? -15.347 0.783 -4.798 1.00 94.12 266 LEU A N 1
ATOM 2010 C CA . LEU A 1 266 ? -14.284 1.715 -5.183 1.00 94.12 266 LEU A CA 1
ATOM 2011 C C . LEU A 1 266 ? -14.755 2.773 -6.192 1.00 94.12 266 LEU A C 1
ATOM 2013 O O . LEU A 1 266 ? -14.345 3.929 -6.094 1.00 94.12 266 LEU A O 1
ATOM 2017 N N . LYS A 1 267 ? -15.617 2.397 -7.146 1.00 93.62 267 LYS A N 1
ATOM 2018 C CA . LYS A 1 267 ? -16.102 3.311 -8.184 1.00 93.62 267 LYS A CA 1
ATOM 2019 C C . LYS A 1 267 ? -16.982 4.390 -7.562 1.00 93.62 267 LYS A C 1
ATOM 2021 O O . LYS A 1 267 ? -16.718 5.567 -7.785 1.00 93.62 267 LYS A O 1
ATOM 2026 N N . LYS A 1 268 ? -17.955 4.010 -6.734 1.00 95.06 268 LYS A N 1
ATOM 2027 C CA . LYS A 1 268 ? -18.825 4.953 -6.021 1.00 95.06 268 LYS A CA 1
ATOM 2028 C C . LYS A 1 268 ? -18.025 5.884 -5.111 1.00 95.06 268 LYS A C 1
ATOM 2030 O O . LYS A 1 268 ? -18.258 7.085 -5.097 1.00 95.06 268 LYS A O 1
ATOM 2035 N N . LEU A 1 269 ? -17.053 5.347 -4.374 1.00 96.00 269 LEU A N 1
ATOM 2036 C CA . LEU A 1 269 ? -16.197 6.157 -3.504 1.00 96.00 269 LEU A CA 1
ATOM 2037 C C . LEU A 1 269 ? -15.345 7.161 -4.303 1.00 96.00 269 LEU A C 1
ATOM 2039 O O . LEU A 1 269 ? -15.135 8.279 -3.846 1.00 96.00 269 LEU A O 1
ATOM 2043 N N . SER A 1 270 ? -14.915 6.812 -5.521 1.00 94.06 270 SER A N 1
ATOM 2044 C CA . SER A 1 270 ? -14.137 7.715 -6.383 1.00 94.06 270 SER A CA 1
ATOM 2045 C C . SER A 1 270 ? -14.915 8.933 -6.902 1.00 94.06 270 SER A C 1
ATOM 2047 O O . SER A 1 270 ? -14.301 9.890 -7.365 1.00 94.06 270 SER A O 1
ATOM 2049 N N . GLU A 1 271 ? -16.250 8.938 -6.806 1.00 94.44 271 GLU A N 1
ATOM 2050 C CA . GLU A 1 271 ? -17.087 10.093 -7.172 1.00 94.44 271 GLU A CA 1
ATOM 2051 C C . GLU A 1 271 ? -16.965 11.237 -6.154 1.00 94.44 271 GLU A C 1
ATOM 2053 O O . GLU A 1 271 ? -17.217 12.396 -6.477 1.00 94.44 271 GLU A O 1
ATOM 2058 N N . THR A 1 272 ? -16.540 10.932 -4.925 1.00 93.75 272 THR A N 1
ATOM 2059 C CA . THR A 1 272 ? -16.192 11.915 -3.892 1.00 93.75 272 THR A CA 1
ATOM 2060 C C . THR A 1 272 ? -14.826 11.537 -3.329 1.00 93.75 272 THR A C 1
ATOM 2062 O O . THR A 1 272 ? -14.752 10.882 -2.302 1.00 93.75 272 THR A O 1
ATOM 2065 N N . PRO A 1 273 ? -13.717 11.884 -4.006 1.00 93.31 273 PRO A N 1
ATOM 2066 C CA . PRO A 1 273 ? -12.401 11.366 -3.635 1.00 93.31 273 PRO A CA 1
ATOM 2067 C C . PRO A 1 273 ? -11.936 11.757 -2.228 1.00 93.31 273 PRO A C 1
ATOM 2069 O O . PRO A 1 273 ? -11.150 11.032 -1.619 1.00 93.31 273 PRO A O 1
ATOM 2072 N N . VAL A 1 274 ? -12.379 12.920 -1.744 1.00 94.94 274 VAL A N 1
ATOM 2073 C CA . VAL A 1 274 ? -12.002 13.479 -0.447 1.00 94.94 274 VAL A CA 1
ATOM 2074 C C . VAL A 1 274 ? -13.254 13.839 0.329 1.00 94.94 274 VAL A C 1
ATOM 2076 O O . VAL A 1 274 ? -14.089 14.581 -0.182 1.00 94.94 274 VAL A O 1
ATOM 2079 N N . MET A 1 275 ? -13.345 13.362 1.567 1.00 94.88 275 MET A N 1
ATOM 2080 C CA . MET A 1 275 ? -14.345 13.833 2.522 1.00 94.88 275 MET A CA 1
ATOM 2081 C C . MET A 1 275 ? -13.855 15.095 3.221 1.00 94.88 275 MET A C 1
ATOM 2083 O O . MET A 1 275 ? -12.753 15.131 3.772 1.00 94.88 275 MET A O 1
ATOM 2087 N N . HIS A 1 276 ? -14.694 16.121 3.225 1.00 92.25 276 HIS A N 1
ATOM 2088 C CA . HIS A 1 276 ? -14.449 17.379 3.906 1.00 92.25 276 HIS A CA 1
ATOM 2089 C C . HIS A 1 276 ? -15.289 17.500 5.177 1.00 92.25 276 HIS A C 1
ATOM 2091 O O . HIS A 1 276 ? -16.251 16.769 5.422 1.00 92.25 276 HIS A O 1
ATOM 2097 N N . HIS A 1 277 ? -14.916 18.460 6.021 1.00 90.50 277 HIS A N 1
ATOM 2098 C CA . HIS A 1 277 ? -15.702 18.780 7.201 1.00 90.50 277 HIS A CA 1
ATOM 2099 C C . HIS A 1 277 ? -17.122 19.221 6.812 1.00 90.50 277 HIS A C 1
ATOM 2101 O O . HIS A 1 277 ? -17.289 20.145 6.019 1.00 90.50 277 HIS A O 1
ATOM 2107 N N . GLY A 1 278 ? -18.129 18.581 7.413 1.00 89.75 278 GLY A N 1
ATOM 2108 C CA . GLY A 1 278 ? -19.547 18.808 7.123 1.00 89.75 278 GLY A CA 1
ATOM 2109 C C . GLY A 1 278 ? -20.153 17.795 6.147 1.00 89.75 278 GLY A C 1
ATOM 2110 O O . GLY A 1 278 ? -21.377 17.675 6.099 1.00 89.75 278 GLY A O 1
ATOM 2111 N N . ASP A 1 279 ? -19.327 17.025 5.433 1.00 93.00 279 ASP A N 1
ATOM 2112 C CA . ASP A 1 279 ? -19.814 15.951 4.571 1.00 93.00 279 ASP A CA 1
ATOM 2113 C C . ASP A 1 279 ? -20.361 14.780 5.398 1.00 93.00 279 ASP A C 1
ATOM 2115 O O . ASP A 1 279 ? -19.918 14.495 6.514 1.00 93.00 279 ASP A O 1
ATOM 2119 N N . SER A 1 280 ? -21.336 14.069 4.831 1.00 93.19 280 SER A N 1
ATOM 2120 C CA . SER A 1 280 ? -21.899 12.869 5.455 1.00 93.19 280 SER A CA 1
ATOM 2121 C C . SER A 1 280 ? -20.982 11.671 5.237 1.00 93.19 280 SER A C 1
ATOM 2123 O O . SER A 1 280 ? -20.837 11.201 4.109 1.00 93.19 280 SER A O 1
ATOM 2125 N N . SER A 1 281 ? -20.393 11.158 6.316 1.00 95.81 281 SER A N 1
ATOM 2126 C CA . SER A 1 281 ? -19.519 9.982 6.283 1.00 95.81 281 SER A CA 1
ATOM 2127 C C . SER A 1 281 ? -20.201 8.763 5.665 1.00 95.81 281 SER A C 1
ATOM 2129 O O . SER A 1 281 ? -21.388 8.506 5.877 1.00 95.81 281 SER A O 1
ATOM 2131 N N . VAL A 1 282 ? -19.425 7.979 4.918 1.00 97.00 282 VAL A N 1
ATOM 2132 C CA . VAL A 1 282 ? -19.897 6.774 4.235 1.00 97.00 282 VAL A CA 1
ATOM 2133 C C . VAL A 1 282 ? -19.297 5.550 4.911 1.00 97.00 282 VAL A C 1
ATOM 2135 O O . VAL A 1 282 ? -18.078 5.404 4.980 1.00 97.00 282 VAL A O 1
ATOM 2138 N N . VAL A 1 283 ? -20.147 4.630 5.367 1.00 97.88 283 VAL A N 1
ATOM 2139 C CA . VAL A 1 283 ? -19.692 3.300 5.790 1.00 97.88 283 VAL A CA 1
ATOM 2140 C C . VAL A 1 283 ? -19.268 2.531 4.541 1.00 97.88 283 VAL A C 1
ATOM 2142 O O . VAL A 1 283 ? -20.072 2.306 3.637 1.00 97.88 283 VAL A O 1
ATOM 2145 N N . VAL A 1 284 ? -17.995 2.150 4.475 1.00 98.38 284 VAL A N 1
ATOM 2146 C CA . VAL A 1 284 ? -17.420 1.401 3.350 1.00 98.38 284 VAL A CA 1
ATOM 2147 C C . VAL A 1 284 ? -17.601 -0.092 3.557 1.00 98.38 284 VAL A C 1
ATOM 2149 O O . VAL A 1 284 ? -18.008 -0.797 2.634 1.00 98.38 284 VAL A O 1
ATOM 2152 N N . ALA A 1 285 ? -17.317 -0.569 4.765 1.00 98.31 285 ALA A N 1
ATOM 2153 C CA . ALA A 1 285 ? -17.495 -1.960 5.138 1.00 98.31 285 ALA A CA 1
ATOM 2154 C C . ALA A 1 285 ? -17.693 -2.113 6.644 1.00 98.31 285 ALA A C 1
ATOM 2156 O O . ALA A 1 285 ? -17.257 -1.281 7.440 1.00 98.31 285 ALA A O 1
ATOM 2157 N N . GLU A 1 286 ? -18.318 -3.220 7.011 1.00 98.06 286 GLU A N 1
ATOM 2158 C CA . GLU A 1 286 ? -18.476 -3.667 8.388 1.00 98.06 286 GLU A CA 1
ATOM 2159 C C . GLU A 1 286 ? -18.007 -5.113 8.472 1.00 98.06 286 GLU A C 1
ATOM 2161 O O . GLU A 1 286 ? -18.270 -5.908 7.569 1.00 98.06 286 GLU A O 1
ATOM 2166 N N . ALA A 1 287 ? -17.291 -5.457 9.530 1.00 97.06 287 ALA A N 1
ATOM 2167 C CA . ALA A 1 287 ? -16.772 -6.793 9.735 1.00 97.06 287 ALA A CA 1
ATOM 2168 C C . ALA A 1 287 ? -17.076 -7.277 11.147 1.00 97.06 287 ALA A C 1
ATOM 2170 O O . ALA A 1 287 ? -16.878 -6.540 12.114 1.00 97.06 287 ALA A O 1
ATOM 2171 N N . PHE A 1 288 ? -17.531 -8.523 11.249 1.00 96.44 288 PHE A N 1
ATOM 2172 C CA . PHE A 1 288 ? -18.025 -9.107 12.489 1.00 96.44 288 PHE A CA 1
ATOM 2173 C C . PHE A 1 288 ? -17.393 -10.479 12.730 1.00 96.44 288 PHE A C 1
ATOM 2175 O O . PHE A 1 288 ? -17.204 -11.271 11.805 1.00 96.44 288 PHE A O 1
ATOM 2182 N N . GLY A 1 289 ? -17.070 -10.751 13.987 1.00 93.00 289 GLY A N 1
ATOM 2183 C CA . GLY A 1 289 ? -16.726 -12.070 14.508 1.00 93.00 289 GLY A CA 1
ATOM 2184 C C . GLY A 1 289 ? -17.293 -12.227 15.917 1.00 93.00 289 GLY A C 1
ATOM 2185 O O . GLY A 1 289 ? -17.878 -11.281 16.442 1.00 93.00 289 GLY A O 1
ATOM 2186 N N . ALA A 1 290 ? -17.099 -13.395 16.536 1.00 87.88 290 ALA A N 1
ATOM 2187 C CA . ALA A 1 290 ? -17.692 -13.733 17.840 1.00 87.88 290 ALA A CA 1
ATOM 2188 C C . ALA A 1 290 ? -17.616 -12.604 18.892 1.00 87.88 290 ALA A C 1
ATOM 2190 O O . ALA A 1 290 ? -18.640 -12.239 19.461 1.00 87.88 290 ALA A O 1
ATOM 2191 N N . ASP A 1 291 ? -16.431 -12.011 19.070 1.00 87.25 291 ASP A N 1
ATOM 2192 C CA . ASP A 1 291 ? -16.174 -10.929 20.034 1.00 87.25 291 ASP A CA 1
ATOM 2193 C C . ASP A 1 291 ? -15.534 -9.702 19.356 1.00 87.25 291 ASP A C 1
ATOM 2195 O O . ASP A 1 291 ? -14.748 -8.976 19.961 1.00 87.25 291 ASP A O 1
ATOM 2199 N N . ARG A 1 292 ? -15.763 -9.507 18.049 1.00 91.12 292 ARG A N 1
ATOM 2200 C CA . ARG A 1 292 ? -15.075 -8.463 17.272 1.00 91.12 292 ARG A CA 1
ATOM 2201 C C . ARG A 1 292 ? -16.009 -7.728 16.333 1.00 91.12 292 ARG A C 1
ATOM 2203 O O . ARG A 1 292 ? -16.773 -8.348 15.598 1.00 91.12 292 ARG A O 1
ATOM 2210 N N . ALA A 1 293 ? -15.858 -6.410 16.296 1.00 95.12 293 ALA A N 1
ATOM 2211 C CA . ALA A 1 293 ? -16.531 -5.541 15.346 1.00 95.12 293 ALA A CA 1
ATOM 2212 C C . ALA A 1 293 ? -15.536 -4.529 14.772 1.00 95.12 293 ALA A C 1
ATOM 2214 O O . ALA A 1 293 ? -14.884 -3.786 15.505 1.00 95.12 293 ALA A O 1
ATOM 2215 N N . VAL A 1 294 ? -15.419 -4.480 13.448 1.00 97.50 294 VAL A N 1
ATOM 2216 C CA . VAL A 1 294 ? -14.603 -3.473 12.768 1.00 97.50 294 VAL A CA 1
ATOM 2217 C C . VAL A 1 294 ? -15.449 -2.720 11.759 1.00 97.50 294 VAL A C 1
ATOM 2219 O O . VAL A 1 294 ? -16.093 -3.331 10.909 1.00 97.50 294 VAL A O 1
ATOM 2222 N N . GLN A 1 295 ? -15.427 -1.393 11.830 1.00 97.81 295 GLN A N 1
ATOM 2223 C CA . GLN A 1 295 ? -16.106 -0.526 10.873 1.00 97.81 295 GLN A CA 1
ATOM 2224 C C . GLN A 1 295 ? -15.081 0.255 10.057 1.00 97.81 295 GLN A C 1
ATOM 2226 O O . GLN A 1 295 ? -14.116 0.787 10.605 1.00 97.81 295 GLN A O 1
ATOM 2231 N N . VAL A 1 296 ? -15.305 0.336 8.748 1.00 98.62 296 VAL A N 1
ATOM 2232 C CA . VAL A 1 296 ? -14.511 1.154 7.831 1.00 98.62 296 VAL A CA 1
ATOM 2233 C C . VAL A 1 296 ? -15.344 2.315 7.336 1.00 98.62 296 VAL A C 1
ATOM 2235 O O . VAL A 1 296 ? -16.445 2.122 6.816 1.00 98.62 296 VAL A O 1
ATOM 2238 N N . ILE A 1 297 ? -14.801 3.515 7.476 1.00 98.31 297 ILE A N 1
ATOM 2239 C CA . ILE A 1 297 ? -15.483 4.771 7.216 1.00 98.3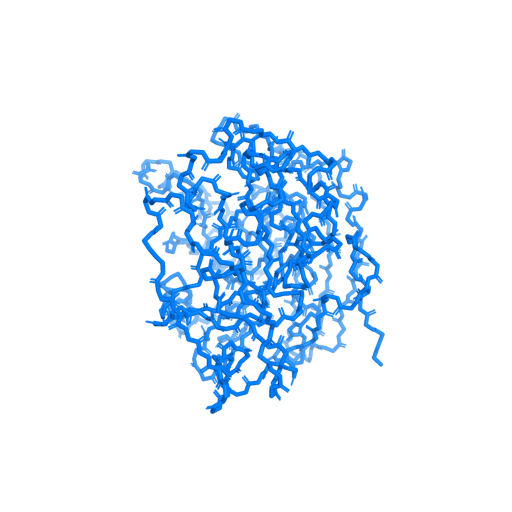1 297 ILE A CA 1
ATOM 2240 C C . ILE A 1 297 ? -14.647 5.587 6.240 1.00 98.31 297 ILE A C 1
ATOM 2242 O O . ILE A 1 297 ? -13.449 5.794 6.423 1.00 98.31 297 ILE A O 1
ATOM 2246 N N . HIS A 1 298 ? -15.311 6.053 5.195 1.00 98.06 298 HIS A N 1
ATOM 2247 C CA . HIS A 1 298 ? -14.816 7.116 4.350 1.00 98.06 298 HIS A CA 1
ATOM 2248 C C . HIS A 1 298 ? -15.418 8.421 4.873 1.00 98.06 298 HIS A C 1
ATOM 2250 O O . HIS A 1 298 ? -16.614 8.674 4.693 1.00 98.06 298 HIS A O 1
ATOM 2256 N N . GLY A 1 299 ? -14.623 9.198 5.606 1.00 96.81 299 GLY A N 1
ATOM 2257 C CA . GLY A 1 299 ? -15.129 10.326 6.384 1.00 96.81 299 GLY A CA 1
ATOM 2258 C C . GLY A 1 299 ? -14.045 11.287 6.857 1.00 96.81 299 GLY A C 1
ATOM 2259 O O . GLY A 1 299 ? -12.883 10.920 7.049 1.00 96.81 299 GLY A O 1
ATOM 2260 N N . ASP A 1 300 ? -14.442 12.539 7.086 1.00 94.56 300 ASP A N 1
ATOM 2261 C CA . ASP A 1 300 ? -13.608 13.489 7.820 1.00 94.56 300 ASP A CA 1
ATOM 2262 C C . ASP A 1 300 ? -13.540 13.055 9.288 1.00 94.56 300 ASP A C 1
ATOM 2264 O O . ASP A 1 300 ? -14.559 12.720 9.901 1.00 94.56 300 ASP A O 1
ATOM 2268 N N . TYR A 1 301 ? -12.344 13.085 9.874 1.00 93.12 301 TYR A N 1
ATOM 2269 C CA . TYR A 1 301 ? -12.124 12.619 11.245 1.00 93.12 301 TYR A CA 1
ATOM 2270 C C . TYR A 1 301 ? -12.980 13.373 12.281 1.00 93.12 301 TYR A C 1
ATOM 2272 O O . TYR A 1 301 ? -13.274 12.830 13.347 1.00 93.12 301 TYR A O 1
ATOM 2280 N N . ARG A 1 302 ? -13.438 14.597 11.971 1.00 93.12 302 ARG A N 1
ATOM 2281 C CA . ARG A 1 302 ? -14.316 15.382 12.855 1.00 93.12 302 ARG A CA 1
ATOM 2282 C C . ARG A 1 302 ? -15.724 14.814 12.981 1.00 93.12 302 ARG A C 1
ATOM 2284 O O . ARG A 1 302 ? -16.445 15.200 13.891 1.00 93.12 302 ARG A O 1
ATOM 2291 N N . SER A 1 303 ? -16.110 13.887 12.106 1.00 92.75 303 SER A N 1
ATOM 2292 C CA . SER A 1 303 ? -17.383 13.165 12.201 1.00 92.75 303 SER A CA 1
ATOM 2293 C C . SER A 1 303 ? -17.353 12.011 13.212 1.00 92.75 303 SER A C 1
ATOM 2295 O O . SER A 1 303 ? -18.403 11.579 13.686 1.00 92.75 303 SER A O 1
ATOM 2297 N N . LEU A 1 304 ? -16.161 11.521 13.578 1.00 92.31 304 LEU A N 1
ATOM 2298 C CA . LEU A 1 304 ? -15.990 10.307 14.381 1.00 92.31 304 LEU A CA 1
ATOM 2299 C C . LEU A 1 304 ? -16.617 10.377 15.784 1.00 92.31 304 LEU A C 1
ATOM 2301 O O . LEU A 1 304 ? -17.221 9.378 16.178 1.00 92.31 304 LEU A O 1
ATOM 2305 N N . PRO A 1 305 ? -16.584 11.506 16.527 1.00 90.12 305 PRO A N 1
ATOM 2306 C CA . PRO A 1 305 ? -17.277 11.596 17.815 1.00 90.12 305 PRO A CA 1
ATOM 2307 C C . PRO A 1 305 ? -18.784 11.307 17.726 1.00 90.12 305 PRO A C 1
ATOM 2309 O O . PRO A 1 305 ? -19.366 10.780 18.672 1.00 90.12 305 PRO A O 1
ATOM 2312 N N . GLY A 1 306 ? -19.422 11.611 16.589 1.00 88.06 306 GLY A N 1
ATOM 2313 C CA . GLY A 1 306 ? -20.835 11.305 16.341 1.00 88.06 306 GLY A CA 1
ATOM 2314 C C . GLY A 1 306 ? -21.109 9.839 15.986 1.00 88.06 306 GLY A C 1
ATOM 2315 O O . GLY A 1 306 ? -22.249 9.396 16.078 1.00 88.06 306 GLY A O 1
ATOM 2316 N N . ILE A 1 307 ? -20.077 9.090 15.593 1.00 87.44 307 ILE A N 1
ATOM 2317 C CA . ILE A 1 307 ? -20.164 7.670 15.226 1.00 87.44 307 ILE A CA 1
ATOM 2318 C C . ILE A 1 307 ? -19.918 6.769 16.445 1.00 87.44 307 ILE A C 1
ATOM 2320 O O . ILE A 1 307 ? -20.441 5.658 16.523 1.00 87.44 307 ILE A O 1
ATOM 2324 N N . ILE A 1 308 ? -19.144 7.248 17.422 1.00 86.81 308 ILE A N 1
ATOM 2325 C CA . ILE A 1 308 ? -18.895 6.528 18.672 1.00 86.81 308 ILE A CA 1
ATOM 2326 C C . ILE A 1 308 ? -20.197 6.479 19.496 1.00 86.81 308 ILE A C 1
ATOM 2328 O O . ILE A 1 308 ? -20.759 7.536 19.795 1.00 86.81 308 ILE A O 1
ATOM 2332 N N . PRO A 1 309 ? -20.677 5.288 19.911 1.00 82.38 309 PRO A N 1
ATOM 2333 C CA . PRO A 1 309 ? -21.893 5.169 20.714 1.00 82.38 309 PRO A CA 1
ATOM 2334 C C . PRO A 1 309 ? -21.797 5.955 22.025 1.00 82.38 309 PRO A C 1
ATOM 2336 O O . PRO A 1 309 ? -20.793 5.841 22.725 1.00 82.38 309 PRO A O 1
ATOM 2339 N N . ASP A 1 310 ? -22.852 6.687 22.405 1.00 74.06 310 ASP A N 1
ATOM 2340 C CA . ASP A 1 310 ? -22.858 7.563 23.593 1.00 74.06 310 ASP A CA 1
ATOM 2341 C C . ASP A 1 310 ? -22.420 6.851 24.881 1.00 74.06 310 ASP A C 1
ATOM 2343 O O . ASP A 1 310 ? -21.620 7.382 25.648 1.00 74.06 310 ASP A O 1
ATOM 2347 N N . GLY A 1 311 ? -22.872 5.608 25.085 1.00 67.62 311 GLY A N 1
ATOM 2348 C CA . GLY A 1 311 ? -22.492 4.786 26.241 1.00 67.62 311 GLY A CA 1
ATOM 2349 C C . GLY A 1 311 ? -21.028 4.322 26.257 1.00 67.62 311 GLY A C 1
ATOM 2350 O O . GLY A 1 311 ? -20.595 3.761 27.256 1.00 67.62 311 GLY A O 1
ATOM 2351 N N . LYS A 1 312 ? -20.280 4.551 25.171 1.00 68.06 312 LYS A N 1
ATOM 2352 C CA . LYS A 1 312 ? -18.872 4.165 24.982 1.00 68.06 312 LYS A CA 1
ATOM 2353 C C . LYS A 1 312 ? -17.952 5.369 24.749 1.00 68.06 312 LYS A C 1
ATOM 2355 O O . LYS A 1 312 ? -16.769 5.199 24.458 1.00 68.06 312 LYS A O 1
ATOM 2360 N N . LYS A 1 313 ? -18.476 6.597 24.860 1.00 62.75 313 LYS A N 1
ATOM 2361 C CA . LYS A 1 313 ? -17.703 7.822 24.606 1.00 62.75 313 LYS A CA 1
ATOM 2362 C C . LYS A 1 313 ? -16.602 8.063 25.632 1.00 62.75 313 LYS A C 1
ATOM 2364 O O . LYS A 1 313 ? -15.620 8.692 25.293 1.00 62.75 313 LYS A O 1
ATOM 2369 N N . THR A 1 314 ? -16.689 7.518 26.843 1.00 57.69 314 THR A N 1
ATOM 2370 C CA . THR A 1 314 ? -15.786 7.898 27.944 1.00 57.69 314 THR A CA 1
ATOM 2371 C C . THR A 1 314 ? -14.383 7.278 27.910 1.00 57.69 314 THR A C 1
ATOM 2373 O O . THR A 1 314 ? -13.625 7.490 28.854 1.00 57.69 314 THR A O 1
ATOM 2376 N N . SER A 1 315 ? -14.014 6.486 26.897 1.00 72.62 315 SER A N 1
ATOM 2377 C CA . SER A 1 315 ? -12.670 5.880 26.837 1.00 72.62 315 SER A CA 1
ATOM 2378 C C . SER A 1 315 ? -12.173 5.391 25.457 1.00 72.62 315 SER A C 1
ATOM 2380 O O . SER A 1 315 ? -11.384 4.436 25.425 1.00 72.62 315 SER A O 1
ATOM 2382 N N . PRO A 1 316 ? -12.556 5.976 24.298 1.00 87.00 316 PRO A N 1
ATOM 2383 C CA . PRO A 1 316 ? -11.928 5.589 23.044 1.00 87.00 316 PRO A CA 1
ATOM 2384 C C . PRO A 1 316 ? -10.441 5.956 23.072 1.00 87.00 316 PRO A C 1
ATOM 2386 O O . PRO A 1 316 ? -10.048 6.984 23.628 1.00 87.00 316 PRO A O 1
ATOM 2389 N N . ILE A 1 317 ? -9.619 5.121 22.440 1.00 93.19 317 ILE A N 1
ATOM 2390 C CA . ILE A 1 317 ? -8.226 5.461 22.152 1.00 93.19 317 ILE A CA 1
ATOM 2391 C C . ILE A 1 317 ? -8.085 5.719 20.664 1.00 93.19 317 ILE A C 1
ATOM 2393 O O . ILE A 1 317 ? -8.283 4.802 19.866 1.00 93.19 317 ILE A O 1
ATOM 2397 N N . ALA A 1 318 ? -7.703 6.941 20.301 1.00 94.88 318 ALA A N 1
ATOM 2398 C CA . ALA A 1 318 ? -7.447 7.312 18.917 1.00 94.88 318 ALA A CA 1
ATOM 2399 C C . ALA A 1 318 ? -5.954 7.358 18.587 1.00 94.88 318 ALA A C 1
ATOM 2401 O O . ALA A 1 318 ? -5.131 7.841 19.366 1.00 94.88 318 ALA A O 1
ATOM 2402 N N . VAL A 1 319 ? -5.606 6.889 17.393 1.00 96.19 319 VAL A N 1
ATOM 2403 C CA . VAL A 1 319 ? -4.304 7.128 16.776 1.00 96.19 319 VAL A CA 1
ATOM 2404 C C . VAL A 1 319 ? -4.457 8.124 15.626 1.00 96.19 319 VAL A C 1
ATOM 2406 O O . VAL A 1 319 ? -5.337 7.983 14.775 1.00 96.19 319 VAL A O 1
ATOM 2409 N N . PHE A 1 320 ? -3.584 9.132 15.598 1.00 93.88 320 PHE A N 1
ATOM 2410 C CA . PHE A 1 320 ? -3.536 10.140 14.539 1.00 93.88 320 PHE A CA 1
ATOM 2411 C C . PHE A 1 320 ? -2.218 10.043 13.763 1.00 93.88 320 PHE A C 1
ATOM 2413 O O . PHE A 1 320 ? -1.210 10.654 14.119 1.00 93.88 320 PHE A O 1
ATOM 2420 N N . ASP A 1 321 ? -2.210 9.264 12.680 1.00 90.31 321 ASP A N 1
ATOM 2421 C CA . ASP A 1 321 ? -1.065 9.157 11.767 1.00 90.31 321 ASP A CA 1
ATOM 2422 C C . ASP A 1 321 ? -1.137 10.207 10.646 1.00 90.31 321 ASP A C 1
ATOM 2424 O O . ASP A 1 321 ? -1.221 9.887 9.465 1.00 90.31 321 ASP A O 1
ATOM 2428 N N . VAL A 1 322 ? -1.137 11.485 11.028 1.00 86.62 322 VAL A N 1
ATOM 2429 C CA . VAL A 1 322 ? -1.205 12.604 10.076 1.00 86.62 322 VAL A CA 1
ATOM 2430 C C . VAL A 1 322 ? 0.116 12.812 9.327 1.00 86.62 322 VAL A C 1
ATOM 2432 O O . VAL A 1 322 ? 1.195 12.487 9.829 1.00 86.62 322 VAL A O 1
ATOM 2435 N N . PHE A 1 323 ? 0.045 13.403 8.131 1.00 77.25 323 PHE A N 1
ATOM 2436 C CA . PHE A 1 323 ? 1.216 14.001 7.483 1.00 77.25 323 PHE A CA 1
ATOM 2437 C C . PHE A 1 323 ? 1.686 15.244 8.265 1.00 77.25 323 PHE A C 1
ATOM 2439 O O . PHE A 1 323 ? 0.906 15.846 8.995 1.00 77.25 323 PHE A O 1
ATOM 2446 N N . ASP A 1 324 ? 2.954 15.641 8.099 1.00 75.00 324 ASP A N 1
ATOM 2447 C CA . ASP A 1 324 ? 3.537 16.838 8.744 1.00 75.00 324 ASP A CA 1
ATOM 2448 C C . ASP A 1 324 ? 3.536 16.803 10.290 1.00 75.00 324 ASP A C 1
ATOM 2450 O O . ASP A 1 324 ? 3.302 17.802 10.967 1.00 75.00 324 ASP A O 1
ATOM 2454 N N . LYS A 1 325 ? 3.838 15.634 10.874 1.00 77.06 325 LYS A N 1
ATOM 2455 C CA . LYS A 1 325 ? 3.943 15.445 12.338 1.00 77.06 325 LYS A CA 1
ATOM 2456 C C . LYS A 1 325 ? 5.004 16.314 13.016 1.00 77.06 325 LYS A C 1
ATOM 2458 O O . LYS A 1 325 ? 5.022 16.403 14.238 1.00 77.06 325 LYS A O 1
ATOM 2463 N N . GLU A 1 326 ? 5.913 16.908 12.246 1.00 79.25 326 GLU A N 1
ATOM 2464 C CA . GLU A 1 326 ? 6.916 17.832 12.780 1.00 79.25 326 GLU A CA 1
ATOM 2465 C C . GLU A 1 326 ? 6.291 19.172 13.198 1.00 79.25 326 GLU A C 1
ATOM 2467 O O . GLU A 1 326 ? 6.863 19.897 14.012 1.00 79.25 326 GLU A O 1
ATOM 2472 N N . ASN A 1 327 ? 5.080 19.474 12.719 1.00 83.50 327 ASN A N 1
ATOM 2473 C CA . ASN A 1 327 ? 4.291 20.606 13.176 1.00 83.50 327 ASN A CA 1
ATOM 2474 C C . ASN A 1 327 ? 3.559 20.284 14.488 1.00 83.50 327 ASN A C 1
ATOM 2476 O O . ASN A 1 327 ? 2.358 19.999 14.512 1.00 83.50 327 ASN A O 1
ATOM 2480 N N . THR A 1 328 ? 4.300 20.360 15.593 1.00 85.44 328 THR A N 1
ATOM 2481 C CA . THR A 1 328 ? 3.805 20.004 16.930 1.00 85.44 328 THR A CA 1
ATOM 2482 C C . THR A 1 328 ? 2.580 20.813 17.359 1.00 85.44 328 THR A C 1
ATOM 2484 O O . THR A 1 328 ? 1.664 20.265 17.961 1.00 85.44 328 THR A O 1
ATOM 2487 N N . ALA A 1 329 ? 2.499 22.094 16.982 1.00 84.81 329 ALA A N 1
ATOM 2488 C CA . ALA A 1 329 ? 1.349 22.938 17.304 1.00 84.81 329 ALA A CA 1
ATOM 2489 C C . ALA A 1 329 ? 0.043 22.384 16.707 1.00 84.81 329 ALA A C 1
ATOM 2491 O O . ALA A 1 329 ? -0.970 22.307 17.402 1.00 84.81 329 ALA A O 1
ATOM 2492 N N . ARG A 1 330 ? 0.076 21.935 15.443 1.00 84.25 330 ARG A N 1
ATOM 2493 C CA . ARG A 1 330 ? -1.090 21.330 14.780 1.00 84.25 330 ARG A CA 1
ATOM 2494 C C . ARG A 1 330 ? -1.467 19.984 15.385 1.00 84.25 330 ARG A C 1
ATOM 2496 O O . ARG A 1 330 ? -2.652 19.708 15.556 1.00 84.25 330 ARG A O 1
ATOM 2503 N N . THR A 1 331 ? -0.486 19.143 15.708 1.00 88.06 331 THR A N 1
ATOM 2504 C CA . THR A 1 331 ? -0.773 17.850 16.345 1.00 88.06 331 THR A CA 1
ATOM 2505 C C . THR A 1 331 ? -1.337 18.026 17.755 1.00 88.06 331 THR A C 1
ATOM 2507 O O . THR A 1 331 ? -2.260 17.307 18.125 1.00 88.06 331 THR A O 1
ATOM 2510 N N . ASP A 1 332 ? -0.866 19.020 18.513 1.00 88.50 332 ASP A N 1
ATOM 2511 C CA . ASP A 1 332 ? -1.372 19.328 19.857 1.00 88.50 332 ASP A CA 1
ATOM 2512 C C . ASP A 1 332 ? -2.789 19.919 19.821 1.00 88.50 332 ASP A C 1
ATOM 2514 O O . ASP A 1 332 ? -3.598 19.681 20.718 1.00 88.50 332 ASP A O 1
ATOM 2518 N N . GLU A 1 333 ? -3.117 20.716 18.803 1.00 89.88 333 GLU A N 1
ATOM 2519 C CA . GLU A 1 333 ? -4.490 21.173 18.555 1.00 89.88 333 GLU A CA 1
ATOM 2520 C C . GLU A 1 333 ? -5.425 20.011 18.218 1.00 89.88 333 GLU A C 1
ATOM 2522 O O . GLU A 1 333 ? -6.525 19.945 18.764 1.00 89.88 333 GLU A O 1
ATOM 2527 N N . LEU A 1 334 ? -4.979 19.075 17.377 1.00 90.12 334 LEU A N 1
ATOM 2528 C CA . LEU A 1 334 ? -5.749 17.887 17.013 1.00 90.12 334 LEU A CA 1
ATOM 2529 C C . LEU A 1 334 ? -6.059 17.004 18.230 1.00 90.12 334 LEU A C 1
ATOM 2531 O O . LEU A 1 334 ? -7.210 16.614 18.417 1.00 90.12 334 LEU A O 1
ATOM 2535 N N . ILE A 1 335 ? -5.051 16.731 19.064 1.00 90.81 335 ILE A N 1
ATOM 2536 C CA . ILE A 1 335 ? -5.203 15.961 20.308 1.00 90.81 335 ILE A CA 1
ATOM 2537 C C . ILE A 1 335 ? -6.177 16.669 21.253 1.00 90.81 335 ILE A C 1
ATOM 2539 O O . ILE A 1 335 ? -7.167 16.077 21.671 1.00 90.81 335 ILE A O 1
ATOM 2543 N N . ARG A 1 336 ? -5.960 17.964 21.531 1.00 90.62 336 ARG A N 1
ATOM 2544 C CA . ARG A 1 336 ? -6.837 18.735 22.431 1.00 90.62 336 ARG A CA 1
ATOM 2545 C C . ARG A 1 336 ? -8.282 18.772 21.951 1.00 90.62 336 ARG A C 1
ATOM 2547 O O . ARG A 1 336 ? -9.191 18.696 22.772 1.00 90.62 336 ARG A O 1
ATOM 2554 N N . TRP A 1 337 ? -8.491 18.911 20.644 1.00 91.62 337 TRP A N 1
ATOM 2555 C CA . TRP A 1 337 ? -9.826 18.865 20.062 1.00 91.62 337 TRP A CA 1
ATOM 2556 C C . TRP A 1 337 ? -10.473 17.490 20.282 1.00 91.62 337 TRP A C 1
ATOM 2558 O O . TRP A 1 337 ? -11.588 17.427 20.790 1.00 91.62 337 TRP A O 1
ATOM 2568 N N . TRP A 1 338 ? -9.773 16.392 19.983 1.00 89.81 338 TRP A N 1
ATOM 2569 C CA . TRP A 1 338 ? -10.321 15.043 20.155 1.00 89.81 338 TRP A CA 1
ATOM 2570 C C . TRP A 1 338 ? -10.661 14.724 21.609 1.00 89.81 338 TRP A C 1
ATOM 2572 O O . TRP A 1 338 ? -11.753 14.230 21.905 1.00 89.81 338 TRP A O 1
ATOM 2582 N N . ASP A 1 339 ? -9.727 15.013 22.511 1.00 87.69 339 ASP A N 1
ATOM 2583 C CA . ASP A 1 339 ? -9.882 14.751 23.936 1.00 87.69 339 ASP A CA 1
ATOM 2584 C C . ASP A 1 339 ? -11.041 15.591 24.508 1.00 87.69 339 ASP A C 1
ATOM 2586 O O . ASP A 1 339 ? -11.778 15.118 25.370 1.00 87.69 339 ASP A O 1
ATOM 2590 N N . GLY A 1 340 ? -11.266 16.805 23.987 1.00 87.00 340 GLY A N 1
ATOM 2591 C CA . GLY A 1 340 ? -12.410 17.650 24.343 1.00 87.00 340 GLY A CA 1
ATOM 2592 C C . GLY A 1 340 ? -13.762 17.134 23.833 1.00 87.00 340 GLY A C 1
ATOM 2593 O O . GLY A 1 340 ? -14.750 17.213 24.558 1.00 87.00 340 GLY A O 1
ATOM 2594 N N . GLU A 1 341 ? -13.812 16.587 22.615 1.00 87.75 341 GLU A N 1
ATOM 2595 C CA . GLU A 1 341 ? -15.051 16.083 21.998 1.00 87.75 341 GLU A CA 1
ATOM 2596 C C . GLU A 1 341 ? -15.456 14.688 22.491 1.00 87.75 341 GLU A C 1
ATOM 2598 O O . GLU A 1 341 ? -16.640 14.349 22.518 1.00 87.75 341 GLU A O 1
ATOM 2603 N N . THR A 1 342 ? -14.481 13.853 22.859 1.00 83.56 342 THR A N 1
ATOM 2604 C CA . THR A 1 342 ? -14.736 12.457 23.244 1.00 83.56 342 THR A CA 1
ATOM 2605 C C . THR A 1 342 ? -14.509 12.192 24.728 1.00 83.56 342 THR A C 1
ATOM 2607 O O . THR A 1 342 ? -15.176 11.335 25.289 1.00 83.56 342 THR A O 1
ATOM 2610 N N . GLY A 1 343 ? -13.603 12.908 25.398 1.00 77.44 343 GLY A N 1
ATOM 2611 C CA . GLY A 1 343 ? -13.127 12.537 26.735 1.00 77.44 343 GLY A CA 1
ATOM 2612 C C . GLY A 1 343 ? -12.224 11.292 26.749 1.00 77.44 343 GLY A C 1
ATOM 2613 O O . GLY A 1 343 ? -11.915 10.788 27.829 1.00 77.44 343 GLY A O 1
ATOM 2614 N N . GLY A 1 344 ? -11.830 10.784 25.572 1.00 80.62 344 GLY A N 1
ATOM 2615 C CA . GLY A 1 344 ? -10.906 9.661 25.394 1.00 80.62 344 GLY A CA 1
ATOM 2616 C C . GLY A 1 344 ? -9.423 10.056 25.435 1.00 80.62 344 GLY A C 1
ATOM 2617 O O . GLY A 1 344 ? -9.081 11.195 25.732 1.00 80.62 344 GLY A O 1
ATOM 2618 N N . ASP A 1 345 ? -8.541 9.096 25.134 1.00 87.06 345 ASP A N 1
ATOM 2619 C CA . ASP A 1 345 ? -7.086 9.304 24.992 1.00 87.06 345 ASP A CA 1
ATOM 2620 C C . ASP A 1 345 ? -6.714 9.284 23.504 1.00 87.06 345 ASP A C 1
ATOM 2622 O O . ASP A 1 345 ? -7.313 8.564 22.698 1.00 87.06 345 ASP A O 1
ATOM 2626 N N . SER A 1 346 ? -5.699 10.046 23.118 1.00 91.69 346 SER A N 1
ATOM 2627 C CA . SER A 1 346 ? -5.216 10.071 21.743 1.00 91.69 346 SER A CA 1
ATOM 2628 C C . SER A 1 346 ? -3.697 10.181 21.666 1.00 91.69 346 SER A C 1
ATOM 2630 O O . SER A 1 346 ? -3.017 10.577 22.615 1.00 91.69 346 SER A O 1
ATOM 2632 N N . PHE A 1 347 ? -3.113 9.731 20.554 1.00 92.94 347 PHE A N 1
ATOM 2633 C CA . PHE A 1 347 ? -1.664 9.798 20.367 1.00 92.94 347 PHE A CA 1
ATOM 2634 C C . PHE A 1 347 ? -1.241 9.859 18.898 1.00 92.94 347 PHE A C 1
ATOM 2636 O O . PHE A 1 347 ? -1.898 9.317 18.007 1.00 92.94 347 PHE A O 1
ATOM 2643 N N . ILE A 1 348 ? -0.076 10.470 18.664 1.00 91.00 348 ILE A N 1
ATOM 2644 C CA . ILE A 1 348 ? 0.641 10.417 17.388 1.00 91.00 348 ILE A CA 1
ATOM 2645 C C . ILE A 1 348 ? 1.645 9.250 17.454 1.00 91.00 348 ILE A C 1
ATOM 2647 O O . ILE A 1 348 ? 2.443 9.209 18.395 1.00 91.00 348 ILE A O 1
ATOM 2651 N N . PRO A 1 349 ? 1.614 8.286 16.515 1.00 86.94 349 PRO A N 1
ATOM 2652 C CA . PRO A 1 349 ? 2.448 7.086 16.575 1.00 86.94 349 PRO A CA 1
ATOM 2653 C C . PRO A 1 349 ? 3.863 7.267 16.021 1.00 86.94 349 PRO A C 1
ATOM 2655 O O . PRO A 1 349 ? 4.047 8.125 15.117 1.00 86.94 349 PRO A O 1
#